Protein AF-A0A2G2YAQ1-F1 (afdb_monomer_lite)

Secondary structure (DSSP, 8-state):
-GGGTPPPPHHHHHHHHHHHHHTT-HHHHHHHHHH--S-HHHHHHHHHHHHHTT--GGGGGG-HHHHHHHHHHHHHSTT-PPPHHHHHHHHHHHHHHT-HHHHHHHHHHHHHTTPPP-HHHHHHHHHHHHHTT---TTHHHHHHHHSPEEEEE-TTS-EEEEE--TT--EEEEEE---SS-EEEEEEETTTEEEEEETTSEEEEEETTSSS----EEE-GGG-SS-------

Foldseek 3Di:
DVVVPDDDDLVNLLVQLLVCLVVVPLVSNVVSLVSPDDDPPSSLVSVLSNLQSCNQCVVVLVPLVVLVVSLVVQCVPPPRNRDPVSLLNSLQSLLVVLPLVVLVVSVVVCVVSVDQDDPSSLVSNVSSCVNVVHDPPCSVVVNVLSQAWDWDWDQCRKIWTFRPPPPDGDTPDIDHDDNGTFPDWDDDPRQWIWTAGPVQWIATFGNVDPPTDDDIDRNPVVPPPDDDDDDD

Sequence (232 aa):
MEKENIQPTDFTYRILIDAKGQSNDITGMEQIFETVKADEDVRERLRCRAINLGWPYKTLAAEVEKADSILQKAAQHTFLKPKVISYLAMMEEYSMRGDVHNSEKMFYQMRQAGYVCRIRQFELLIQAYINAKAPSYGVAERMKADNRQLAVALNNSHVQLWDTLQGSSQLLRTLQGHRLRVGSLDWNGGHILTTGGMNSMIINNDVRVGSHRYTEFPNPMAITLLLPSLTN

pLDDT: mean 70.84, std 13.57, range [35.75, 90.19]

Structure (mmCIF, N/CA/C/O backbone):
data_AF-A0A2G2YAQ1-F1
#
_entry.id   AF-A0A2G2YAQ1-F1
#
loop_
_atom_site.group_PDB
_atom_site.id
_atom_site.type_symbol
_atom_site.label_atom_id
_atom_site.label_alt_id
_atom_site.label_comp_id
_atom_site.label_asym_id
_atom_site.label_entity_id
_atom_site.label_seq_id
_atom_site.pdbx_PDB_ins_code
_atom_site.Cartn_x
_atom_site.Cartn_y
_atom_site.Cartn_z
_atom_site.occupancy
_atom_site.B_iso_or_equiv
_atom_site.auth_seq_id
_atom_site.auth_comp_id
_atom_site.auth_asym_id
_atom_site.auth_atom_id
_atom_site.pdbx_PDB_model_num
ATOM 1 N N . MET A 1 1 ? -34.903 3.872 22.375 1.00 51.94 1 MET A N 1
ATOM 2 C CA . MET A 1 1 ? -34.481 2.468 22.561 1.00 51.94 1 MET A CA 1
ATOM 3 C C . MET A 1 1 ? -34.237 2.158 24.031 1.00 51.94 1 MET A C 1
ATOM 5 O O . MET A 1 1 ? -34.960 1.323 24.547 1.00 51.94 1 MET A O 1
ATOM 9 N N . GLU A 1 2 ? -33.370 2.887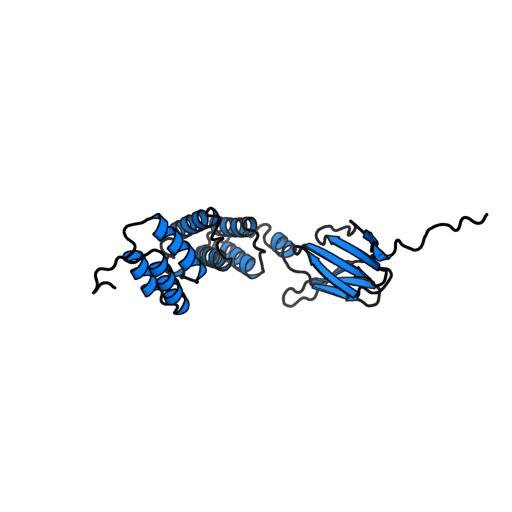 24.748 1.00 50.06 2 GLU A N 1
ATOM 10 C CA . GLU A 1 2 ? -33.213 2.708 26.212 1.00 50.06 2 GLU A CA 1
ATOM 11 C C . GLU A 1 2 ? -34.505 2.981 27.003 1.00 50.06 2 GLU A C 1
ATOM 13 O O . GLU A 1 2 ? -34.842 2.236 27.916 1.00 50.06 2 GLU A O 1
ATOM 18 N N . LYS A 1 3 ? -35.293 3.986 26.589 1.00 53.12 3 LYS A N 1
ATOM 19 C CA . LYS A 1 3 ? -36.608 4.297 27.184 1.00 53.12 3 LYS A CA 1
ATOM 20 C C . LYS A 1 3 ? -37.690 3.223 26.978 1.00 53.12 3 LYS A C 1
ATOM 22 O O . LYS A 1 3 ? -38.708 3.296 27.651 1.00 53.12 3 LYS A O 1
ATOM 27 N N . GLU A 1 4 ? -37.485 2.256 26.079 1.00 61.16 4 GLU A N 1
ATOM 28 C CA . GLU A 1 4 ? -38.465 1.193 25.781 1.00 61.16 4 GLU A CA 1
ATOM 29 C C . GLU A 1 4 ? -37.953 -0.222 26.104 1.00 61.16 4 GLU A C 1
ATOM 31 O O . GLU A 1 4 ? -38.622 -1.202 25.798 1.00 61.16 4 GLU A O 1
ATOM 36 N N . ASN A 1 5 ? -36.787 -0.347 26.751 1.00 57.47 5 ASN A N 1
ATOM 37 C CA . ASN A 1 5 ? -36.204 -1.628 27.179 1.00 57.47 5 ASN A CA 1
ATOM 38 C C . ASN A 1 5 ? -35.989 -2.657 26.040 1.00 57.47 5 ASN A C 1
ATOM 40 O O . ASN A 1 5 ? -36.018 -3.868 26.260 1.00 57.47 5 ASN A O 1
ATOM 44 N N . ILE A 1 6 ? -35.773 -2.179 24.809 1.00 63.16 6 ILE A N 1
ATOM 45 C CA . ILE A 1 6 ? -35.501 -3.021 23.637 1.00 63.16 6 ILE A CA 1
ATOM 46 C C . ILE A 1 6 ? -33.987 -3.243 23.536 1.00 63.16 6 ILE A C 1
ATOM 48 O O . ILE A 1 6 ? -33.232 -2.280 23.386 1.00 63.16 6 ILE A O 1
ATOM 52 N N . GLN A 1 7 ? -33.552 -4.506 23.598 1.00 60.94 7 GLN A N 1
ATOM 53 C CA . GLN A 1 7 ? -32.145 -4.898 23.459 1.00 60.94 7 GLN A CA 1
ATOM 54 C C . GLN A 1 7 ? -31.641 -4.573 22.040 1.00 60.94 7 GLN A C 1
ATOM 56 O O . GLN A 1 7 ? -32.221 -5.064 21.065 1.00 60.94 7 GLN A O 1
ATOM 61 N N . PRO A 1 8 ? -30.591 -3.749 21.883 1.00 68.31 8 PRO A N 1
ATOM 62 C CA . PRO A 1 8 ? -30.035 -3.454 20.570 1.00 68.31 8 PRO A CA 1
ATOM 63 C C . PRO A 1 8 ? -29.458 -4.718 19.920 1.00 68.31 8 PRO A C 1
ATOM 65 O O . PRO A 1 8 ? -28.806 -5.531 20.571 1.00 68.31 8 PRO A O 1
ATOM 68 N N . THR A 1 9 ? -29.681 -4.875 18.616 1.00 74.94 9 THR A N 1
ATOM 69 C CA . THR A 1 9 ? -29.176 -6.021 17.840 1.00 74.94 9 THR A CA 1
ATOM 70 C C . THR A 1 9 ? -27.850 -5.685 17.146 1.00 74.94 9 THR A C 1
ATOM 72 O O . THR A 1 9 ? -27.529 -4.508 16.968 1.00 74.94 9 THR A O 1
ATOM 75 N N . ASP A 1 10 ? -27.099 -6.695 16.681 1.00 74.00 10 ASP A N 1
ATOM 76 C CA . ASP A 1 10 ? -25.878 -6.524 15.857 1.00 74.00 10 ASP A CA 1
ATOM 77 C C . ASP A 1 10 ? -26.105 -5.548 14.684 1.00 74.00 10 ASP A C 1
ATOM 79 O O . ASP A 1 10 ? -25.308 -4.639 14.438 1.00 74.00 10 ASP A O 1
ATOM 83 N N . PHE A 1 11 ? -27.267 -5.651 14.031 1.00 78.25 11 PHE A N 1
ATOM 84 C CA . PHE A 1 11 ? -27.675 -4.757 12.949 1.00 78.25 11 PHE A CA 1
ATOM 85 C C . PHE A 1 11 ? -27.822 -3.297 13.404 1.00 78.25 11 PHE A C 1
ATOM 87 O O . PHE A 1 11 ? -27.402 -2.381 12.693 1.00 78.25 11 PHE A O 1
ATOM 94 N N . THR A 1 12 ? -28.385 -3.072 14.594 1.00 80.62 12 THR A N 1
ATOM 95 C CA . THR A 1 12 ? -28.546 -1.739 15.189 1.00 80.62 12 THR A CA 1
ATOM 96 C C . THR A 1 12 ? -27.185 -1.095 15.444 1.00 80.62 12 THR A C 1
ATOM 98 O O . THR A 1 12 ? -26.948 0.034 15.017 1.00 80.62 12 THR A O 1
ATOM 101 N N . TYR A 1 13 ? -26.263 -1.827 16.072 1.00 78.50 13 TYR A N 1
ATOM 102 C CA . TYR A 1 13 ? -24.913 -1.333 16.339 1.00 78.50 13 TYR A CA 1
ATOM 103 C C . TYR A 1 13 ? -24.131 -1.045 15.058 1.00 78.50 13 TYR A C 1
ATOM 105 O O . TYR A 1 13 ? -23.420 -0.042 14.982 1.00 78.50 13 TYR A O 1
ATOM 113 N N . ARG A 1 14 ? -24.313 -1.870 14.022 1.00 76.38 14 ARG A N 1
ATOM 114 C CA . ARG A 1 14 ? -23.695 -1.647 12.713 1.00 76.38 14 ARG A CA 1
ATOM 115 C C . ARG A 1 14 ? -24.135 -0.326 12.088 1.00 76.38 14 ARG A C 1
ATOM 117 O O . ARG A 1 14 ? -23.289 0.425 11.616 1.00 76.38 14 ARG A O 1
ATOM 124 N N . ILE A 1 15 ? -25.435 -0.030 12.105 1.00 80.00 15 ILE A N 1
ATOM 125 C CA . ILE A 1 15 ? -25.963 1.239 11.579 1.00 80.00 15 ILE A CA 1
ATOM 126 C C . ILE A 1 15 ? -25.431 2.425 12.384 1.00 80.00 15 ILE A C 1
ATOM 128 O O . ILE A 1 15 ? -25.061 3.442 11.801 1.00 80.00 15 ILE A O 1
ATOM 132 N N . LEU A 1 16 ? -25.369 2.298 13.711 1.00 79.94 16 LEU A N 1
ATOM 133 C CA . LEU A 1 16 ? -24.869 3.362 14.577 1.00 79.94 16 LEU A CA 1
ATOM 134 C C . LEU A 1 16 ? -23.391 3.671 14.304 1.00 79.94 16 LEU A C 1
ATOM 136 O O . LEU A 1 16 ? -23.037 4.840 14.169 1.00 79.94 16 LEU A O 1
ATOM 140 N N . ILE A 1 17 ? -22.548 2.646 14.150 1.00 77.06 17 ILE A N 1
ATOM 141 C CA . ILE A 1 17 ? -21.139 2.818 13.765 1.00 77.06 17 ILE A CA 1
ATOM 142 C C . ILE A 1 17 ? -21.018 3.432 12.370 1.00 77.06 17 ILE A C 1
ATOM 144 O O . ILE A 1 17 ? -20.240 4.363 12.187 1.00 77.06 17 ILE A O 1
ATOM 148 N N . ASP A 1 18 ? -21.802 2.969 11.396 1.00 74.62 18 ASP A N 1
ATOM 149 C CA . ASP A 1 18 ? -21.776 3.523 10.040 1.00 74.62 18 ASP A CA 1
ATOM 150 C C . ASP A 1 18 ? -22.125 5.019 10.033 1.00 74.62 18 ASP A C 1
ATOM 152 O O . ASP A 1 18 ? -21.407 5.822 9.435 1.00 74.62 18 ASP A O 1
ATOM 156 N N . ALA A 1 19 ? -23.188 5.404 10.742 1.00 77.69 19 ALA A N 1
ATOM 157 C CA . ALA A 1 19 ? -23.630 6.790 10.845 1.00 77.69 19 ALA A CA 1
ATOM 158 C C . ALA A 1 19 ? -22.592 7.672 11.556 1.00 77.69 19 ALA A C 1
ATOM 160 O O . ALA A 1 19 ? -22.256 8.750 11.067 1.00 77.69 19 ALA A O 1
ATOM 161 N N . LYS A 1 20 ? -22.042 7.195 12.680 1.00 76.31 20 LYS A N 1
ATOM 162 C CA . LYS A 1 20 ? -21.029 7.925 13.455 1.00 76.31 20 LYS A CA 1
ATOM 163 C C . LYS A 1 20 ? -19.693 8.048 12.721 1.00 76.31 20 LYS A C 1
ATOM 165 O O . LYS A 1 20 ? -19.017 9.067 12.843 1.00 76.31 20 LYS A O 1
ATOM 170 N N . GLY A 1 21 ? -19.346 7.062 11.895 1.00 71.62 21 GLY A N 1
ATOM 171 C CA . GLY A 1 21 ? -18.165 7.110 11.030 1.00 71.62 21 GLY A CA 1
ATOM 172 C C . GLY A 1 21 ? -18.313 8.101 9.897 1.00 71.62 21 GLY A C 1
ATOM 173 O O . GLY A 1 21 ? -17.397 8.874 9.638 1.00 71.62 21 GLY A O 1
ATOM 174 N N . GLN A 1 22 ? -19.491 8.151 9.278 1.00 71.19 22 GLN A N 1
ATOM 175 C CA . GLN A 1 22 ? -19.792 9.152 8.255 1.00 71.19 22 GLN A CA 1
ATOM 176 C C . GLN A 1 22 ? -19.787 10.579 8.815 1.00 71.19 22 GLN A C 1
ATOM 178 O O . GLN A 1 22 ? -19.359 11.496 8.119 1.00 71.19 22 GLN A O 1
ATOM 183 N N . SER A 1 23 ? -20.211 10.771 10.068 1.00 72.00 23 SER A N 1
ATOM 184 C CA . SER A 1 23 ? -20.143 12.070 10.748 1.00 72.00 23 SER A CA 1
ATOM 185 C C . SER A 1 23 ? -18.776 12.382 11.369 1.00 72.00 23 SER A C 1
ATOM 187 O O . SER A 1 23 ? -18.633 13.433 11.987 1.00 72.00 23 SER A O 1
ATOM 189 N N . ASN A 1 24 ? -17.785 11.491 11.231 1.00 64.75 24 ASN A N 1
ATOM 190 C CA . ASN A 1 24 ? -16.455 11.600 11.841 1.00 64.75 24 ASN A CA 1
ATOM 191 C C . ASN A 1 24 ? -16.493 11.833 13.373 1.00 64.75 24 ASN A C 1
ATOM 193 O O . ASN A 1 24 ? -15.624 12.495 13.939 1.00 64.75 24 ASN A O 1
ATOM 197 N N . ASP A 1 25 ? -17.530 11.308 14.037 1.00 72.31 25 ASP A N 1
ATOM 198 C CA . ASP A 1 25 ? -17.775 11.450 15.475 1.00 72.31 25 ASP A CA 1
ATOM 199 C C . ASP A 1 25 ? -17.133 10.273 16.213 1.00 72.31 25 ASP A C 1
ATOM 201 O O . ASP A 1 25 ? -17.722 9.199 16.377 1.00 72.31 25 ASP A O 1
ATOM 205 N N . ILE A 1 26 ? -15.874 10.483 16.593 1.00 67.31 26 ILE A N 1
ATOM 206 C CA . ILE A 1 26 ? -15.021 9.458 17.191 1.00 67.31 26 ILE A CA 1
ATOM 207 C C . ILE A 1 26 ? -15.521 9.135 18.599 1.00 67.31 26 ILE A C 1
ATOM 209 O O . ILE A 1 26 ? -15.867 8.004 18.888 1.00 67.31 26 ILE A O 1
ATOM 213 N N . THR A 1 27 ? -15.692 10.119 19.474 1.00 68.88 27 THR A N 1
ATOM 214 C CA . THR A 1 27 ? -16.204 9.873 20.835 1.00 68.88 27 THR A CA 1
ATOM 215 C C . THR A 1 27 ? -17.561 9.157 20.818 1.00 68.88 27 THR A C 1
ATOM 217 O O . THR A 1 27 ? -17.811 8.266 21.632 1.00 68.88 27 THR A O 1
ATOM 220 N N . GLY A 1 28 ? -18.398 9.458 19.820 1.00 73.38 28 GLY A N 1
ATOM 221 C CA . GLY A 1 28 ? -19.653 8.766 19.558 1.00 73.38 28 GLY A CA 1
ATOM 222 C C . GLY A 1 28 ? -19.534 7.259 19.299 1.00 73.38 28 GLY A C 1
ATOM 223 O O . GLY A 1 28 ? -20.375 6.526 19.822 1.00 73.38 28 GLY A O 1
ATOM 224 N N . MET A 1 29 ? -18.541 6.744 18.548 1.00 72.62 29 MET A N 1
ATOM 225 C CA . MET A 1 29 ? -18.422 5.273 18.462 1.00 72.62 29 MET A CA 1
ATOM 226 C C . MET A 1 29 ? -17.776 4.635 19.695 1.00 72.62 29 MET A C 1
ATOM 228 O O . MET A 1 29 ? -18.047 3.462 19.933 1.00 72.62 29 MET A O 1
ATOM 232 N N . GLU A 1 30 ? -16.986 5.353 20.505 1.00 71.00 30 GLU A N 1
ATOM 233 C CA . GLU A 1 30 ? -16.357 4.781 21.712 1.00 71.00 30 GLU A CA 1
ATOM 234 C C . GLU A 1 30 ? -17.449 4.405 22.703 1.00 71.00 30 GLU A C 1
ATOM 236 O O . GLU A 1 30 ? -17.507 3.272 23.178 1.00 71.00 30 GLU A O 1
ATOM 241 N N . GLN A 1 31 ? -18.403 5.318 22.887 1.00 77.12 31 GLN A N 1
ATOM 242 C CA . GLN A 1 31 ? -19.599 5.087 23.690 1.00 77.12 31 GLN A CA 1
ATOM 243 C C . GLN A 1 31 ? -20.415 3.896 23.171 1.00 77.12 31 GLN A C 1
ATOM 245 O O . GLN A 1 31 ? -20.882 3.074 23.957 1.00 77.12 31 GLN A O 1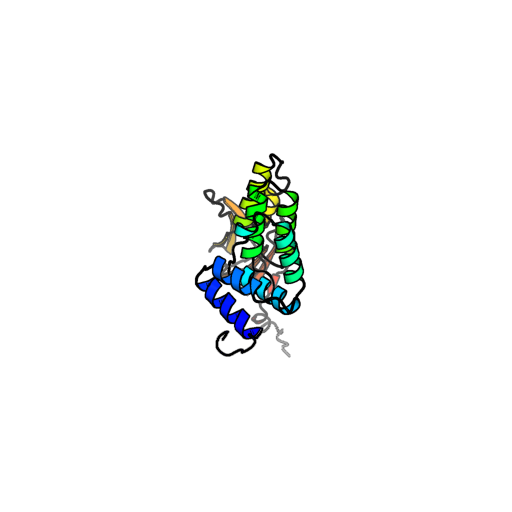
ATOM 250 N N . ILE A 1 32 ? -20.539 3.730 21.849 1.00 77.56 32 ILE A N 1
ATOM 251 C CA . ILE A 1 32 ? -21.214 2.558 21.273 1.00 77.56 32 ILE A CA 1
ATOM 252 C C . ILE A 1 32 ? -20.474 1.267 21.663 1.00 77.56 32 ILE A C 1
ATOM 254 O O . ILE A 1 32 ? -21.114 0.313 22.103 1.00 77.56 32 ILE A O 1
ATOM 258 N N . PHE A 1 33 ? -19.141 1.233 21.603 1.00 71.06 33 PHE A N 1
ATOM 259 C CA . PHE A 1 33 ? -18.356 0.067 22.034 1.00 71.06 33 PHE A CA 1
ATOM 260 C C . PHE A 1 33 ? -18.446 -0.223 23.535 1.00 71.06 33 PHE A C 1
ATOM 262 O O . PHE A 1 33 ? -18.369 -1.391 23.934 1.00 71.06 33 PHE A O 1
ATOM 269 N N . GLU A 1 34 ? -18.621 0.804 24.363 1.00 71.94 34 GLU A N 1
ATOM 270 C CA . GLU A 1 34 ? -18.876 0.645 25.794 1.00 71.94 34 GLU A CA 1
ATOM 271 C C . GLU A 1 34 ? -20.255 0.052 26.076 1.00 71.94 34 GLU A C 1
ATOM 273 O O . GLU A 1 34 ? -20.398 -0.660 27.065 1.00 71.94 34 GLU A O 1
ATOM 278 N N . THR A 1 35 ? -21.254 0.286 25.218 1.00 73.19 35 THR A N 1
ATOM 279 C CA . THR A 1 35 ? -22.588 -0.331 25.357 1.00 73.19 35 THR A CA 1
ATOM 280 C C . THR A 1 35 ? -22.634 -1.789 24.890 1.00 73.19 35 THR A C 1
ATOM 282 O O . THR A 1 35 ? -23.442 -2.570 25.390 1.00 73.19 35 THR A O 1
ATOM 285 N N . VAL A 1 36 ? -21.730 -2.199 23.992 1.00 71.75 36 VAL A N 1
ATOM 286 C CA . VAL A 1 36 ? -21.569 -3.598 23.560 1.00 71.75 36 VAL A CA 1
ATOM 287 C C . VAL A 1 36 ? -20.769 -4.362 24.627 1.00 71.75 36 VAL A C 1
ATOM 289 O O . VAL A 1 36 ? -19.558 -4.546 24.500 1.00 71.75 36 VAL A O 1
ATOM 292 N N . LYS A 1 37 ? -21.423 -4.761 25.727 1.00 60.47 37 LYS A N 1
ATOM 293 C CA . LYS A 1 37 ? -20.768 -5.464 26.856 1.00 60.47 37 LYS A CA 1
ATOM 294 C C . LYS A 1 37 ? -20.904 -6.991 26.858 1.00 60.47 37 LYS A C 1
ATOM 296 O O . LYS A 1 37 ? -20.215 -7.619 27.651 1.00 60.47 37 LYS A O 1
ATOM 301 N N . ALA A 1 38 ? -21.751 -7.592 26.020 1.00 57.12 38 ALA A N 1
ATOM 302 C CA . ALA A 1 38 ? -22.178 -8.985 26.232 1.00 57.12 38 ALA A CA 1
ATOM 303 C C . ALA A 1 38 ? -21.744 -10.004 25.162 1.00 57.12 38 ALA A C 1
ATOM 305 O O . ALA A 1 38 ? -21.717 -11.192 25.459 1.00 57.12 38 ALA A O 1
ATOM 306 N N . ASP A 1 39 ? -21.391 -9.574 23.949 1.00 64.62 39 ASP A N 1
ATOM 307 C CA . ASP A 1 39 ? -21.033 -10.486 22.858 1.00 64.62 39 ASP A CA 1
ATOM 308 C C . ASP A 1 39 ? -19.697 -10.057 22.237 1.00 64.62 39 ASP A C 1
ATOM 310 O O . ASP A 1 39 ? -19.597 -9.042 21.539 1.00 64.62 39 ASP A O 1
ATOM 314 N N . GLU A 1 40 ? -18.646 -10.806 22.570 1.00 64.12 40 GLU A N 1
ATOM 315 C CA . GLU A 1 40 ? -17.274 -10.552 22.122 1.00 64.12 40 GLU A CA 1
ATOM 316 C C . GLU A 1 40 ? -17.130 -10.712 20.600 1.00 64.12 40 GLU A C 1
ATOM 318 O O . GLU A 1 40 ? -16.353 -9.995 19.968 1.00 64.12 40 GLU A O 1
ATOM 323 N N . ASP A 1 41 ? -17.960 -11.559 19.992 1.00 65.94 41 ASP A N 1
ATOM 324 C CA . ASP A 1 41 ? -17.952 -11.844 18.560 1.00 65.94 41 ASP A CA 1
ATOM 325 C C . ASP A 1 41 ? -18.629 -10.708 17.762 1.00 65.94 41 ASP A C 1
ATOM 327 O O . ASP A 1 41 ? -18.121 -10.251 16.732 1.00 65.94 41 ASP A O 1
ATOM 331 N N . VAL A 1 42 ? -19.735 -10.155 18.282 1.00 67.19 42 VAL A N 1
ATOM 332 C CA . VAL A 1 42 ? -20.355 -8.911 17.766 1.00 67.19 42 VAL A CA 1
ATOM 333 C C . VAL A 1 42 ? -19.390 -7.733 17.894 1.00 67.19 42 VAL A C 1
ATOM 335 O O . VAL A 1 42 ? -19.230 -6.942 16.959 1.00 67.19 42 VAL A O 1
ATOM 338 N N . ARG A 1 43 ? -18.704 -7.626 19.036 1.00 67.69 43 ARG A N 1
ATOM 339 C CA . ARG A 1 43 ? -17.747 -6.549 19.299 1.00 67.69 43 ARG A CA 1
ATOM 340 C C . ARG A 1 43 ? -16.605 -6.543 18.285 1.00 67.69 43 ARG A C 1
ATOM 342 O O . ARG A 1 43 ? -16.268 -5.478 17.769 1.00 67.69 43 ARG A O 1
ATOM 349 N N . GLU A 1 44 ? -16.047 -7.705 17.960 1.00 65.94 44 GLU A N 1
ATOM 350 C CA . GLU A 1 44 ? -14.936 -7.807 17.010 1.00 65.94 44 GLU A CA 1
ATOM 351 C C . GLU A 1 44 ? -15.365 -7.449 15.574 1.00 65.94 44 GLU A C 1
ATOM 353 O O . GLU A 1 44 ? -14.672 -6.692 14.881 1.00 65.94 44 GLU A O 1
ATOM 358 N N . ARG A 1 45 ? -16.559 -7.885 15.139 1.00 68.19 45 ARG A N 1
ATOM 359 C CA . ARG A 1 45 ? -17.129 -7.520 13.825 1.00 68.19 45 ARG A CA 1
ATOM 360 C C . ARG A 1 45 ? -17.330 -6.014 13.667 1.00 68.19 45 ARG A C 1
ATOM 362 O O . ARG A 1 45 ? -16.965 -5.433 12.639 1.00 68.19 45 ARG A O 1
ATOM 369 N N . LEU A 1 46 ? -17.897 -5.375 14.687 1.00 69.44 46 LEU A N 1
ATOM 370 C CA . LEU A 1 46 ? -18.127 -3.931 14.719 1.00 69.44 46 LEU A CA 1
ATOM 371 C C . LEU A 1 46 ? -16.808 -3.147 14.682 1.00 69.44 46 LEU A C 1
ATOM 373 O O . LEU A 1 46 ? -16.721 -2.115 14.014 1.00 69.44 46 LEU A O 1
ATOM 377 N N . ARG A 1 47 ? -15.754 -3.671 15.321 1.00 65.75 47 ARG A N 1
ATOM 378 C CA . ARG A 1 47 ? -14.404 -3.084 15.319 1.00 65.75 47 ARG A CA 1
ATOM 379 C C . ARG A 1 47 ? -13.794 -3.060 13.926 1.00 65.75 47 ARG A C 1
ATOM 381 O O . ARG A 1 47 ? -13.350 -2.008 13.469 1.00 65.75 47 ARG A O 1
ATOM 388 N N . CYS A 1 48 ? -13.867 -4.180 13.209 1.00 63.00 48 CYS A N 1
ATOM 389 C CA . CYS A 1 48 ? -13.409 -4.284 11.821 1.00 63.00 48 CYS A CA 1
ATOM 390 C C . CYS A 1 48 ? -14.136 -3.291 10.897 1.00 63.00 48 CYS A C 1
ATOM 392 O O . CYS A 1 48 ? -13.542 -2.717 9.980 1.00 63.00 48 CYS A O 1
ATOM 394 N N . ARG A 1 49 ? -15.436 -3.068 11.133 1.00 67.50 49 ARG A N 1
ATOM 395 C CA . ARG A 1 49 ? -16.240 -2.095 10.381 1.00 67.50 49 ARG A CA 1
ATOM 396 C C . ARG A 1 49 ? -15.819 -0.655 10.682 1.00 67.50 49 ARG A C 1
ATOM 398 O O . ARG A 1 49 ? -15.552 0.080 9.735 1.00 67.50 49 ARG A O 1
ATOM 405 N N . ALA A 1 50 ? -15.704 -0.278 11.955 1.00 66.31 50 ALA A N 1
ATOM 406 C CA . ALA A 1 50 ? -15.275 1.058 12.374 1.00 66.31 50 ALA A CA 1
ATOM 407 C C . ALA A 1 50 ? -13.896 1.426 11.790 1.00 66.31 50 ALA A C 1
ATOM 409 O O . ALA A 1 50 ? -13.722 2.499 11.211 1.00 66.31 50 ALA A O 1
ATOM 410 N N . ILE A 1 51 ? -12.951 0.480 11.820 1.00 63.44 51 ILE A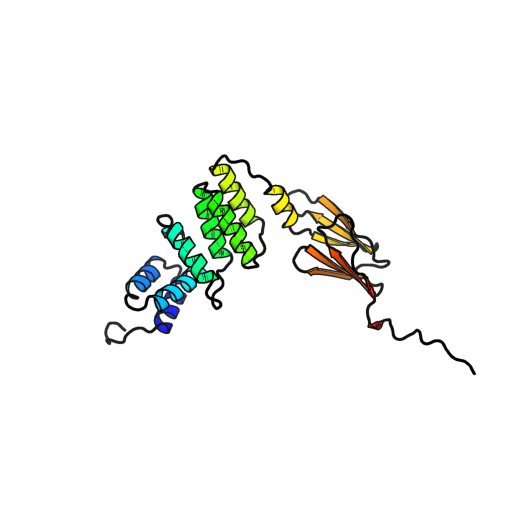 N 1
ATOM 411 C CA . ILE A 1 51 ? -11.615 0.603 11.213 1.00 63.44 51 ILE A CA 1
ATOM 412 C C . ILE A 1 51 ? -11.693 0.912 9.706 1.00 63.44 51 ILE A C 1
ATOM 414 O O . ILE A 1 51 ? -10.971 1.767 9.192 1.00 63.44 51 ILE A O 1
ATOM 418 N N . ASN A 1 52 ? -12.596 0.249 8.980 1.00 61.34 52 ASN A N 1
ATOM 419 C CA . ASN A 1 52 ? -12.789 0.455 7.540 1.00 61.34 52 ASN A CA 1
ATOM 420 C C . ASN A 1 52 ? -13.492 1.776 7.178 1.00 61.34 52 ASN A C 1
ATOM 422 O O . ASN A 1 52 ? -13.523 2.136 5.991 1.00 61.34 52 ASN A O 1
ATOM 426 N N . LEU A 1 53 ? -14.081 2.457 8.164 1.00 59.72 53 LEU A N 1
ATOM 427 C CA . LEU A 1 53 ? -14.761 3.749 8.032 1.00 59.72 53 LEU A CA 1
ATOM 428 C C . LEU A 1 53 ? -13.878 4.931 8.437 1.00 59.72 53 LEU A C 1
ATOM 430 O O . LEU A 1 53 ? -14.351 6.061 8.445 1.00 59.72 53 LEU A O 1
ATOM 434 N N . GLY A 1 54 ? -12.599 4.689 8.728 1.00 54.72 54 GLY A N 1
ATOM 435 C CA . GLY A 1 54 ? -11.675 5.757 9.090 1.00 54.72 54 GLY A CA 1
ATOM 436 C C . GLY A 1 54 ? -11.742 6.137 10.561 1.00 54.72 54 GLY A C 1
ATOM 437 O O . GLY A 1 54 ? -11.298 7.229 10.905 1.00 54.72 54 GLY A O 1
ATOM 438 N N . TRP A 1 55 ? -12.238 5.237 11.425 1.00 60.97 55 TRP A N 1
ATOM 439 C CA . TRP A 1 55 ? -11.976 5.351 12.852 1.00 60.97 55 TRP A CA 1
ATOM 440 C C . TRP A 1 55 ? -10.480 5.583 13.066 1.00 60.97 55 TRP A C 1
ATOM 442 O O . TRP A 1 55 ? -9.668 4.751 12.638 1.00 60.97 55 TRP A O 1
ATOM 452 N N . PRO A 1 56 ? -10.086 6.713 13.664 1.00 50.44 56 PRO A N 1
ATOM 453 C CA . PRO A 1 56 ? -8.691 7.044 13.755 1.00 50.44 56 PRO A CA 1
ATOM 454 C C . PRO A 1 56 ? -8.029 6.088 14.737 1.00 50.44 56 PRO A C 1
ATOM 456 O O . PRO A 1 56 ? -8.207 6.181 15.946 1.00 50.44 56 PRO A O 1
ATOM 459 N N . TYR A 1 57 ? -7.135 5.253 14.212 1.00 51.16 57 TYR A N 1
ATOM 460 C CA . TYR A 1 57 ? -6.063 4.650 15.004 1.00 51.16 57 TYR A CA 1
ATOM 461 C C . TYR A 1 57 ? -5.252 5.704 15.783 1.00 51.16 57 TYR A C 1
ATOM 463 O O . TYR A 1 57 ? -4.578 5.363 16.746 1.00 51.16 57 TYR A O 1
ATOM 471 N N . LYS A 1 58 ? -5.381 6.993 15.423 1.00 40.91 58 LYS A N 1
ATOM 472 C CA . LYS A 1 58 ? -4.768 8.152 16.081 1.00 40.91 58 LYS A CA 1
ATOM 473 C C . LYS A 1 58 ? -5.076 8.261 17.584 1.00 40.91 58 LYS A C 1
ATOM 475 O O . LYS A 1 58 ? -4.222 8.746 18.315 1.00 40.91 58 LYS A O 1
ATOM 480 N N . THR A 1 59 ? -6.238 7.811 18.074 1.00 41.31 59 THR A N 1
ATOM 481 C CA . THR A 1 59 ? -6.520 7.754 19.529 1.00 41.31 59 THR A CA 1
ATOM 482 C C . THR A 1 59 ? -5.978 6.485 20.199 1.00 41.31 59 THR A C 1
ATOM 484 O O . THR A 1 59 ? -5.732 6.488 21.401 1.00 41.31 59 THR A O 1
ATOM 487 N N . LEU A 1 60 ? -5.666 5.438 19.427 1.00 44.28 60 LEU A N 1
ATOM 488 C CA . LEU A 1 60 ? -4.899 4.262 19.864 1.00 44.28 60 LEU A CA 1
ATOM 489 C C . LEU A 1 60 ? -3.379 4.455 19.711 1.00 44.28 60 LEU A C 1
ATOM 491 O O . LEU A 1 60 ? -2.635 3.480 19.785 1.00 44.28 60 LEU A O 1
ATOM 495 N N . ALA A 1 61 ? -2.876 5.689 19.593 1.00 42.25 61 ALA A N 1
ATOM 496 C CA . ALA A 1 61 ? -1.445 5.960 19.759 1.00 42.25 61 ALA A CA 1
ATOM 497 C C . ALA A 1 61 ? -0.928 5.492 21.143 1.00 42.25 61 ALA A C 1
ATOM 499 O O . ALA A 1 61 ? 0.263 5.296 21.339 1.00 42.25 61 ALA A O 1
ATOM 500 N N . ALA A 1 62 ? -1.795 5.209 22.117 1.00 48.53 62 ALA A N 1
ATOM 501 C CA . ALA A 1 62 ? -1.383 4.543 23.354 1.00 48.53 62 ALA A CA 1
ATOM 502 C C . ALA A 1 62 ? -1.259 3.003 23.236 1.00 48.53 62 ALA A C 1
ATOM 504 O O . ALA A 1 62 ? -0.636 2.376 24.084 1.00 48.53 62 ALA A O 1
ATOM 505 N N . GLU A 1 63 ? -1.821 2.372 22.198 1.00 60.56 63 GLU A N 1
ATOM 506 C CA . GLU A 1 63 ? -2.078 0.923 22.134 1.00 60.56 63 GLU A CA 1
ATOM 507 C C . GLU A 1 63 ? -1.968 0.345 20.704 1.00 60.56 63 GLU A C 1
ATOM 509 O O . GLU A 1 63 ? -2.809 -0.430 20.239 1.00 60.56 63 GLU A O 1
ATOM 514 N N . VAL A 1 64 ? -0.903 0.701 19.984 1.00 63.78 64 VAL A N 1
ATOM 515 C CA . VAL A 1 64 ? -0.660 0.250 18.598 1.00 63.78 64 VAL A CA 1
ATOM 516 C C . VAL A 1 64 ? -0.597 -1.282 18.484 1.00 63.78 64 VAL A C 1
ATOM 518 O O . VAL A 1 64 ? -1.071 -1.857 17.511 1.00 63.78 64 VAL A O 1
ATOM 521 N N . GLU A 1 65 ? -0.138 -1.978 19.524 1.00 65.00 65 GLU A N 1
ATOM 522 C CA . GLU A 1 65 ? -0.120 -3.449 19.568 1.00 65.00 65 GLU A CA 1
ATOM 523 C C . GLU A 1 65 ? -1.524 -4.079 19.534 1.00 65.00 65 GLU A C 1
ATOM 525 O O . GLU A 1 65 ? -1.740 -5.125 18.915 1.00 65.00 65 GLU A O 1
ATOM 530 N N . LYS A 1 66 ? -2.513 -3.435 20.165 1.00 66.81 66 LYS A N 1
ATOM 531 C CA . LYS A 1 66 ? -3.905 -3.908 20.129 1.00 66.81 66 LYS A CA 1
ATOM 532 C C . LYS A 1 66 ? -4.514 -3.683 18.753 1.00 66.81 66 LYS A C 1
ATOM 534 O O . LYS A 1 66 ? -5.221 -4.555 18.253 1.00 66.81 66 LYS A O 1
ATOM 539 N N . ALA A 1 67 ? -4.211 -2.549 18.126 1.00 64.50 67 ALA A N 1
ATOM 540 C CA . ALA A 1 67 ? -4.609 -2.251 16.756 1.00 64.50 67 ALA A CA 1
ATOM 541 C C . ALA A 1 67 ? -4.066 -3.283 15.747 1.00 64.50 67 ALA A C 1
ATOM 543 O O . ALA A 1 67 ? -4.817 -3.750 14.887 1.00 64.50 67 ALA A O 1
ATOM 544 N N . ASP A 1 68 ? -2.812 -3.702 15.920 1.00 67.75 68 ASP A N 1
ATOM 545 C CA . ASP A 1 68 ? -2.163 -4.771 15.155 1.00 67.75 68 ASP A CA 1
ATOM 546 C C . ASP A 1 68 ? -2.876 -6.124 15.320 1.00 67.75 68 ASP A C 1
ATOM 548 O O . ASP A 1 68 ? -3.187 -6.800 14.336 1.00 67.75 68 ASP A O 1
ATOM 552 N N . SER A 1 69 ? -3.191 -6.505 16.564 1.00 70.06 69 SER A N 1
ATOM 553 C CA . SER A 1 69 ? -3.919 -7.745 16.870 1.00 70.06 69 SER A CA 1
ATOM 554 C C . SER A 1 69 ? -5.289 -7.788 16.187 1.00 70.06 69 SER A C 1
ATOM 556 O O . SER A 1 69 ? -5.662 -8.800 15.589 1.00 70.06 69 SER A O 1
ATOM 558 N N . ILE A 1 70 ? -6.017 -6.669 16.224 1.00 66.44 70 ILE A N 1
ATOM 559 C CA . ILE A 1 70 ? -7.345 -6.543 15.614 1.00 66.44 70 ILE A CA 1
ATOM 560 C C . ILE A 1 70 ? -7.247 -6.633 14.088 1.00 66.44 70 ILE A C 1
ATOM 562 O O . ILE A 1 70 ? -8.041 -7.335 13.465 1.00 66.44 70 ILE A O 1
ATOM 566 N N . LEU A 1 71 ? -6.259 -5.982 13.462 1.00 70.31 71 LEU A N 1
ATOM 567 C CA . LEU A 1 71 ? -6.049 -6.093 12.013 1.00 70.31 71 LEU A CA 1
ATOM 568 C C . LEU A 1 71 ? -5.707 -7.516 11.582 1.00 70.31 71 LEU A C 1
ATOM 570 O O . LEU A 1 71 ? -6.196 -7.980 10.552 1.00 70.31 71 LEU A O 1
ATOM 574 N N . GLN A 1 72 ? -4.897 -8.220 12.369 1.00 72.00 72 GLN A N 1
ATOM 575 C CA . GLN A 1 72 ? -4.517 -9.594 12.073 1.00 72.00 72 GLN A CA 1
ATOM 576 C C . GLN A 1 72 ? -5.715 -10.547 12.169 1.00 72.00 72 GLN A C 1
ATOM 578 O O . GLN A 1 72 ? -5.888 -11.394 11.292 1.00 72.00 72 GLN A O 1
ATOM 583 N N . LYS A 1 73 ? -6.579 -10.374 13.176 1.00 69.12 73 LYS A N 1
ATOM 584 C CA . LYS A 1 73 ? -7.844 -11.115 13.296 1.00 69.12 73 LYS A CA 1
ATOM 585 C C . LYS A 1 73 ? -8.804 -10.775 12.154 1.00 69.12 73 LYS A C 1
ATOM 587 O O . LYS A 1 73 ? -9.341 -11.674 11.512 1.00 69.12 73 LYS A O 1
ATOM 592 N N . ALA A 1 74 ? -8.947 -9.492 11.819 1.00 64.69 74 ALA A N 1
ATOM 593 C CA . ALA A 1 74 ? -9.764 -9.035 10.696 1.00 64.69 74 ALA A CA 1
ATOM 594 C C . ALA A 1 74 ? -9.300 -9.625 9.352 1.00 64.69 74 ALA A C 1
ATOM 596 O O . ALA A 1 74 ? -10.123 -10.004 8.525 1.00 64.69 74 ALA A O 1
ATOM 597 N N . ALA A 1 75 ? -7.987 -9.754 9.145 1.00 65.81 75 ALA A N 1
ATOM 598 C CA . ALA A 1 75 ? -7.419 -10.367 7.947 1.00 65.81 75 ALA A CA 1
ATOM 599 C C . ALA A 1 75 ? -7.699 -11.881 7.840 1.00 65.81 75 ALA A C 1
ATOM 601 O O . ALA A 1 75 ? -7.735 -12.407 6.727 1.00 65.81 75 ALA A O 1
ATOM 602 N N . GLN A 1 76 ? -7.903 -12.578 8.966 1.00 66.19 76 GLN A N 1
ATOM 603 C CA . GLN A 1 76 ? -8.232 -14.010 9.004 1.00 66.19 76 GLN A CA 1
ATOM 604 C C . GLN A 1 76 ? -9.715 -14.284 8.723 1.00 66.19 76 GLN A C 1
ATOM 606 O O . GLN A 1 76 ? -10.047 -15.295 8.102 1.00 66.19 76 GLN A O 1
ATOM 611 N N . HIS A 1 77 ? -10.616 -13.388 9.137 1.00 60.12 77 HIS A N 1
ATOM 612 C CA . HIS A 1 77 ? -12.042 -13.519 8.847 1.00 60.12 77 HIS A CA 1
ATOM 613 C C . HIS A 1 77 ? -12.342 -13.126 7.389 1.00 60.12 77 HIS A C 1
ATOM 615 O O . HIS A 1 77 ? -12.289 -11.965 6.988 1.00 60.12 77 HIS A O 1
ATOM 621 N N . THR A 1 78 ? -12.714 -14.120 6.583 1.00 49.69 78 THR A N 1
ATOM 622 C CA . THR A 1 78 ? -12.876 -14.058 5.117 1.00 49.69 78 THR A CA 1
ATOM 623 C C . THR A 1 78 ? -13.837 -12.985 4.591 1.00 49.69 78 THR A C 1
ATOM 625 O O . THR A 1 78 ? -13.730 -12.609 3.424 1.00 49.69 78 THR A O 1
ATOM 628 N N . PHE A 1 79 ? -14.756 -12.470 5.412 1.00 50.94 79 PHE A N 1
ATOM 629 C CA . PHE A 1 79 ? -15.801 -11.537 4.972 1.00 50.94 79 PHE A CA 1
ATOM 630 C C . PHE A 1 79 ? -15.419 -10.047 5.024 1.00 50.94 79 PHE A C 1
ATOM 632 O O . PHE A 1 79 ? -16.130 -9.231 4.437 1.00 50.94 79 PHE A O 1
ATOM 639 N N . LEU A 1 80 ? -14.315 -9.662 5.677 1.00 57.78 80 LEU A N 1
ATOM 640 C CA . LEU A 1 80 ? -13.930 -8.252 5.842 1.00 57.78 80 LEU A CA 1
ATOM 641 C C . LEU A 1 80 ? -12.412 -8.062 5.710 1.00 57.78 80 LEU A C 1
ATOM 643 O O . LEU A 1 80 ? -11.722 -7.796 6.689 1.00 57.78 80 LEU A O 1
ATOM 647 N N . LYS A 1 81 ? -11.884 -8.136 4.481 1.00 61.06 81 LYS A N 1
ATOM 648 C CA . LYS A 1 81 ? -10.480 -7.773 4.221 1.00 61.06 81 LYS A CA 1
ATOM 649 C C . LYS A 1 81 ? -10.213 -6.317 4.654 1.00 61.06 81 LYS A C 1
ATOM 651 O O . LYS A 1 81 ? -10.943 -5.428 4.197 1.00 61.06 81 LYS A O 1
ATOM 656 N N . PRO A 1 82 ? -9.191 -6.046 5.490 1.00 66.00 82 PRO A N 1
ATOM 657 C CA . PRO A 1 82 ? -8.851 -4.684 5.895 1.00 66.00 82 PRO A CA 1
ATOM 658 C C . PRO A 1 82 ? -8.489 -3.813 4.691 1.00 66.00 82 PRO A C 1
ATOM 660 O O . PRO A 1 82 ? -7.714 -4.228 3.832 1.00 66.00 82 PRO A O 1
ATOM 663 N N . LYS A 1 83 ? -9.027 -2.592 4.613 1.00 69.56 83 LYS A N 1
ATOM 664 C CA . LYS A 1 83 ? -8.704 -1.661 3.521 1.00 69.56 83 LYS A CA 1
ATOM 665 C C . LYS A 1 83 ? -7.255 -1.162 3.611 1.00 69.56 83 LYS A C 1
ATOM 667 O O . LYS A 1 83 ? -6.685 -1.037 4.688 1.00 69.56 83 LYS A O 1
ATOM 672 N N . VAL A 1 84 ? -6.699 -0.735 2.471 1.00 70.56 84 VAL A N 1
ATOM 673 C CA . VAL A 1 84 ? -5.355 -0.113 2.370 1.00 70.56 84 VAL A CA 1
ATOM 674 C C . VAL A 1 84 ? -5.166 1.052 3.348 1.00 70.56 84 VAL A C 1
ATOM 676 O O . VAL A 1 84 ? -4.082 1.228 3.892 1.00 70.56 84 VAL A O 1
ATOM 679 N N . ILE A 1 85 ? -6.221 1.836 3.588 1.00 69.25 85 ILE A N 1
ATOM 680 C CA . ILE A 1 85 ? -6.200 2.983 4.511 1.00 69.25 85 ILE A CA 1
ATOM 681 C C . ILE A 1 85 ? -5.861 2.536 5.941 1.00 69.25 85 ILE A C 1
ATOM 683 O O . ILE A 1 85 ? -5.151 3.244 6.647 1.00 69.25 85 ILE A O 1
ATOM 687 N N . SER A 1 86 ? -6.312 1.347 6.347 1.00 72.69 86 SER A N 1
ATOM 688 C CA . SER A 1 86 ? -6.068 0.803 7.682 1.00 72.69 86 SER A CA 1
ATOM 689 C C . SER A 1 86 ? -4.589 0.457 7.884 1.00 72.69 86 SER A C 1
ATOM 691 O O . SER A 1 86 ? -3.994 0.884 8.868 1.00 72.69 86 SER A O 1
ATOM 693 N N . TYR A 1 87 ? -3.964 -0.221 6.915 1.00 76.88 87 TYR A N 1
ATOM 694 C CA . TYR A 1 87 ? -2.517 -0.479 6.936 1.00 76.88 87 TYR A CA 1
ATOM 695 C C . TYR A 1 87 ? -1.700 0.818 6.894 1.00 76.88 87 TYR A C 1
ATOM 697 O O . TYR A 1 87 ? -0.702 0.945 7.599 1.00 76.88 87 TYR A O 1
ATOM 705 N N . LEU A 1 88 ? -2.136 1.798 6.094 1.00 78.31 88 LEU A N 1
ATOM 706 C CA . LEU A 1 88 ? -1.447 3.079 5.951 1.00 78.31 88 LEU A CA 1
ATOM 707 C C . LEU A 1 88 ? -1.391 3.857 7.273 1.00 78.31 88 LEU A C 1
ATOM 709 O O . LEU A 1 88 ? -0.337 4.381 7.615 1.00 78.31 88 LEU A O 1
ATOM 713 N N . ALA A 1 89 ? -2.497 3.896 8.019 1.00 76.31 89 ALA A N 1
ATOM 714 C CA . ALA A 1 89 ? -2.560 4.579 9.310 1.00 76.31 89 ALA A CA 1
ATOM 715 C C . ALA A 1 89 ? -1.603 3.956 10.344 1.00 76.31 89 ALA A C 1
ATOM 717 O O . ALA A 1 89 ? -0.926 4.677 11.071 1.00 76.31 89 ALA A O 1
ATOM 718 N N . MET A 1 90 ? -1.497 2.624 10.372 1.00 78.75 90 MET A N 1
ATOM 719 C CA . MET A 1 90 ? -0.555 1.918 11.252 1.00 78.75 90 MET A CA 1
ATOM 720 C C . MET A 1 90 ? 0.897 2.197 10.871 1.00 78.75 90 MET A C 1
ATOM 722 O O . MET A 1 90 ? 1.729 2.484 11.728 1.00 78.75 90 MET A O 1
ATOM 726 N N . MET A 1 91 ? 1.204 2.166 9.573 1.00 83.50 91 MET A N 1
ATOM 727 C CA . MET A 1 91 ? 2.536 2.511 9.076 1.00 83.50 91 MET A CA 1
ATOM 728 C C . MET A 1 91 ? 2.924 3.959 9.400 1.00 83.50 91 MET A C 1
ATOM 730 O O . MET A 1 91 ? 4.088 4.217 9.692 1.00 83.50 91 MET A O 1
ATOM 734 N N . GLU A 1 92 ? 1.977 4.898 9.355 1.00 82.06 92 GLU A N 1
ATOM 735 C CA . GLU A 1 92 ? 2.207 6.304 9.711 1.00 82.06 92 GLU A CA 1
ATOM 736 C C . GLU A 1 92 ? 2.570 6.451 11.194 1.00 82.06 92 GLU A C 1
ATOM 738 O O . GLU A 1 92 ? 3.541 7.128 11.531 1.00 82.06 92 GLU A O 1
ATOM 743 N N . GLU A 1 93 ? 1.873 5.733 12.072 1.00 81.62 93 GLU A N 1
ATOM 744 C CA . GLU A 1 93 ? 2.167 5.709 13.504 1.00 81.62 93 GLU A CA 1
ATOM 745 C C . GLU A 1 93 ? 3.539 5.085 13.811 1.00 81.62 93 GLU A C 1
ATOM 747 O O . GLU A 1 93 ? 4.350 5.674 14.529 1.00 81.62 93 GLU A O 1
ATOM 752 N N . TYR A 1 94 ? 3.850 3.925 13.222 1.00 83.00 94 TYR A N 1
ATOM 753 C CA . TYR A 1 94 ? 5.168 3.298 13.379 1.00 83.00 94 TYR A CA 1
ATOM 754 C C . TYR A 1 94 ? 6.295 4.160 12.810 1.00 83.00 94 TYR A C 1
ATOM 756 O O . TYR A 1 94 ? 7.382 4.224 13.387 1.00 83.00 94 TYR A O 1
ATOM 764 N N . SER A 1 95 ? 6.023 4.873 11.717 1.00 86.50 95 SER A N 1
ATOM 765 C CA . SER A 1 95 ? 6.952 5.835 11.135 1.00 86.50 95 SER A CA 1
ATOM 766 C C . SER A 1 95 ? 7.279 6.969 12.101 1.00 86.50 95 SER A C 1
ATOM 768 O O . SER A 1 95 ? 8.458 7.238 12.336 1.00 86.50 95 SER A O 1
ATOM 770 N N . MET A 1 96 ? 6.274 7.575 12.743 1.00 84.06 96 MET A N 1
ATOM 771 C CA . MET A 1 96 ? 6.490 8.626 13.747 1.00 84.06 96 MET A CA 1
ATOM 772 C C . MET A 1 96 ? 7.327 8.141 14.939 1.00 84.06 96 MET A C 1
ATOM 774 O O . MET A 1 96 ? 8.130 8.905 15.470 1.00 84.06 96 MET A O 1
ATOM 778 N N . ARG A 1 97 ? 7.193 6.866 15.326 1.00 82.75 97 ARG A N 1
ATOM 779 C CA . ARG A 1 97 ? 7.990 6.241 16.399 1.00 82.75 97 ARG A CA 1
ATOM 780 C C . ARG A 1 97 ? 9.400 5.831 15.975 1.00 82.75 97 ARG A C 1
ATOM 782 O O . ARG A 1 97 ? 10.226 5.562 16.840 1.00 82.75 97 ARG A O 1
ATOM 789 N N . GLY A 1 98 ? 9.668 5.741 14.672 1.00 84.44 98 GLY A N 1
ATOM 790 C CA . GLY A 1 98 ? 10.899 5.150 14.143 1.00 84.44 98 GLY A CA 1
ATOM 791 C C . GLY A 1 98 ? 10.970 3.627 14.317 1.00 84.44 98 GLY A C 1
ATOM 792 O O . GLY A 1 98 ? 12.060 3.062 14.338 1.00 84.44 98 GLY A O 1
ATOM 793 N N . ASP A 1 99 ? 9.834 2.938 14.450 1.00 86.62 99 ASP A N 1
ATOM 794 C CA . ASP A 1 99 ? 9.807 1.475 14.528 1.00 86.62 99 ASP A CA 1
ATOM 795 C C . ASP A 1 99 ? 9.818 0.868 13.120 1.00 86.62 99 ASP A C 1
ATOM 797 O O . ASP A 1 99 ? 8.790 0.686 12.460 1.00 86.62 99 ASP A O 1
ATOM 801 N N . VAL A 1 100 ? 11.024 0.567 12.645 1.00 87.94 100 VAL A N 1
ATOM 802 C CA . VAL A 1 100 ? 11.248 -0.001 11.312 1.00 87.94 100 VAL A CA 1
ATOM 803 C C . VAL A 1 100 ? 10.673 -1.412 11.192 1.00 87.94 100 VAL A C 1
ATOM 805 O O . VAL A 1 100 ? 10.093 -1.744 10.160 1.00 87.94 100 VAL A O 1
ATOM 808 N N . HIS A 1 101 ? 10.813 -2.245 12.227 1.00 88.50 101 HIS A N 1
ATOM 809 C CA . HIS A 1 101 ? 10.442 -3.658 12.157 1.00 88.50 101 HIS A CA 1
ATOM 810 C C . HIS A 1 101 ? 8.938 -3.826 11.944 1.00 88.50 101 HIS A C 1
ATOM 812 O O . HIS A 1 101 ? 8.505 -4.531 11.028 1.00 88.50 101 HIS A O 1
ATOM 818 N N . ASN A 1 102 ? 8.137 -3.132 12.753 1.00 85.88 102 ASN A N 1
ATOM 819 C CA . ASN A 1 102 ? 6.686 -3.205 12.636 1.00 85.88 102 ASN A CA 1
ATOM 820 C C . ASN A 1 102 ? 6.172 -2.498 11.372 1.00 85.88 102 ASN A C 1
ATOM 822 O O . ASN A 1 102 ? 5.247 -2.996 10.726 1.00 85.88 102 ASN A O 1
ATOM 826 N N . SER A 1 103 ? 6.823 -1.412 10.939 1.00 87.06 103 SER A N 1
ATOM 827 C CA . SER A 1 103 ? 6.508 -0.759 9.662 1.00 87.06 103 SER A CA 1
ATOM 828 C C . SER A 1 103 ? 6.735 -1.691 8.458 1.00 87.06 103 SER A C 1
ATOM 830 O O . SER A 1 103 ? 5.854 -1.834 7.604 1.00 87.06 103 SER A O 1
ATOM 832 N N . GLU A 1 104 ? 7.863 -2.413 8.412 1.00 87.81 104 GLU A N 1
ATOM 833 C CA . GLU A 1 104 ? 8.129 -3.410 7.364 1.00 87.81 104 GLU A CA 1
ATOM 834 C C . GLU A 1 104 ? 7.150 -4.592 7.422 1.00 87.81 104 GLU A C 1
ATOM 836 O O . GLU A 1 104 ? 6.670 -5.055 6.382 1.00 87.81 104 GLU A O 1
ATOM 841 N N . LYS A 1 105 ? 6.805 -5.058 8.629 1.00 87.75 105 LYS A N 1
ATOM 842 C CA . LYS A 1 105 ? 5.810 -6.119 8.834 1.00 87.75 105 LYS A CA 1
ATOM 843 C C . LYS A 1 105 ? 4.453 -5.725 8.247 1.00 87.75 105 LYS A C 1
ATOM 845 O O . LYS A 1 105 ? 3.868 -6.515 7.503 1.00 87.75 105 LYS A O 1
ATOM 850 N N . MET A 1 106 ? 3.976 -4.507 8.513 1.00 85.50 106 MET A N 1
ATOM 851 C CA . MET A 1 106 ? 2.715 -4.006 7.948 1.00 85.50 106 MET A CA 1
ATOM 852 C C . MET A 1 106 ? 2.771 -3.884 6.428 1.00 85.50 106 MET A C 1
ATOM 854 O O . MET A 1 106 ? 1.839 -4.293 5.731 1.00 85.50 106 MET A O 1
ATOM 858 N N . PHE A 1 107 ? 3.885 -3.389 5.895 1.00 86.12 107 PHE A N 1
ATOM 859 C CA . PHE A 1 107 ? 4.095 -3.296 4.455 1.00 86.12 107 PHE A CA 1
ATOM 860 C C . PHE A 1 107 ? 4.035 -4.670 3.768 1.00 86.12 107 PHE A C 1
ATOM 862 O O . PHE A 1 107 ? 3.424 -4.820 2.706 1.00 86.12 107 PHE A O 1
ATOM 869 N N . TYR A 1 108 ? 4.625 -5.694 4.387 1.00 85.50 108 TYR A N 1
ATOM 870 C CA . TYR A 1 108 ? 4.587 -7.065 3.888 1.00 85.50 108 TYR A CA 1
ATOM 871 C C . TYR A 1 108 ? 3.185 -7.687 3.975 1.00 85.50 108 TYR A C 1
ATOM 873 O O . TYR A 1 108 ? 2.719 -8.281 3.001 1.00 85.50 108 TYR A O 1
ATOM 881 N N . GLN A 1 109 ? 2.475 -7.501 5.092 1.00 82.75 109 GLN A N 1
ATOM 882 C CA . GLN A 1 109 ? 1.095 -7.975 5.248 1.00 82.75 109 GLN A CA 1
ATOM 883 C C . GLN A 1 109 ? 0.152 -7.352 4.214 1.00 82.75 109 GLN A C 1
ATOM 885 O O . GLN A 1 109 ? -0.667 -8.050 3.617 1.00 82.75 109 GLN A O 1
ATOM 890 N N . MET A 1 110 ? 0.312 -6.057 3.940 1.00 81.12 110 MET A N 1
ATOM 891 C CA . MET A 1 110 ? -0.456 -5.366 2.911 1.00 81.12 110 MET A CA 1
ATOM 892 C C . MET A 1 110 ? -0.224 -5.991 1.519 1.00 81.12 110 MET A C 1
ATOM 894 O O . MET A 1 110 ? -1.185 -6.194 0.774 1.00 81.12 110 MET A O 1
ATOM 898 N N . ARG A 1 111 ? 1.017 -6.378 1.180 1.00 80.19 111 ARG A N 1
ATOM 899 C CA . ARG A 1 111 ? 1.303 -7.115 -0.067 1.00 80.19 111 ARG A CA 1
ATOM 900 C C . ARG A 1 111 ? 0.680 -8.507 -0.082 1.00 80.19 111 ARG A C 1
ATOM 902 O O . ARG A 1 111 ? 0.105 -8.889 -1.097 1.00 80.19 111 ARG A O 1
ATOM 909 N N . GLN A 1 112 ? 0.771 -9.258 1.018 1.00 78.69 112 GLN A N 1
ATOM 910 C CA . GLN A 1 112 ? 0.157 -10.589 1.120 1.00 78.69 112 GLN A CA 1
ATOM 911 C C . GLN A 1 112 ? -1.366 -10.540 0.958 1.00 78.69 112 GLN A C 1
ATOM 913 O O . GLN A 1 112 ? -1.956 -11.438 0.364 1.00 78.69 112 GLN A O 1
ATOM 918 N N . ALA A 1 113 ? -2.002 -9.463 1.422 1.00 74.00 113 ALA A N 1
ATOM 919 C CA . ALA A 1 113 ? -3.426 -9.223 1.217 1.00 74.00 113 ALA A CA 1
ATOM 920 C C . ALA A 1 113 ? -3.795 -8.897 -0.251 1.00 74.00 113 ALA A C 1
ATOM 922 O O . ALA A 1 113 ? -4.982 -8.819 -0.581 1.00 74.00 113 ALA A O 1
ATOM 923 N N . GLY A 1 114 ? -2.803 -8.754 -1.141 1.00 74.06 114 GLY A N 1
ATOM 924 C CA . GLY A 1 114 ? -2.972 -8.487 -2.570 1.00 74.06 114 GLY A CA 1
ATOM 925 C C . GLY A 1 114 ? -3.021 -7.001 -2.928 1.00 74.06 114 GLY A C 1
ATOM 926 O O . GLY A 1 114 ? -3.424 -6.653 -4.038 1.00 74.06 114 GLY A O 1
ATOM 927 N N . TYR A 1 115 ? -2.639 -6.109 -2.011 1.00 76.69 115 TYR A N 1
ATOM 928 C CA . TYR A 1 115 ? -2.632 -4.675 -2.280 1.00 76.69 115 TYR A CA 1
ATOM 929 C C . TYR A 1 115 ? -1.331 -4.228 -2.949 1.00 76.69 115 TYR A C 1
ATOM 931 O O . TYR A 1 115 ? -0.230 -4.610 -2.553 1.00 76.69 115 TYR A O 1
ATOM 939 N N . VAL A 1 116 ? -1.470 -3.370 -3.961 1.00 69.88 116 VAL A N 1
ATOM 940 C CA . VAL A 1 116 ? -0.340 -2.782 -4.687 1.00 69.88 116 VAL A CA 1
ATOM 941 C C . VAL A 1 116 ? 0.213 -1.597 -3.901 1.00 69.88 116 VAL A C 1
ATOM 943 O O . VAL A 1 116 ? -0.502 -0.619 -3.654 1.00 69.88 116 VAL A O 1
ATOM 946 N N . CYS A 1 117 ? 1.495 -1.669 -3.548 1.00 72.12 117 CYS A N 1
ATOM 947 C CA . CYS A 1 117 ? 2.215 -0.570 -2.917 1.00 72.12 117 CYS A CA 1
ATOM 948 C C . CYS A 1 117 ? 2.373 0.590 -3.907 1.00 72.12 117 CYS A C 1
ATOM 950 O O . CYS A 1 117 ? 2.791 0.400 -5.046 1.00 72.12 117 CYS A O 1
ATOM 952 N N . ARG A 1 118 ? 2.023 1.801 -3.476 1.00 70.88 118 ARG A N 1
ATOM 953 C CA . ARG A 1 118 ? 2.261 3.044 -4.215 1.00 70.88 118 ARG A CA 1
ATOM 954 C C . ARG A 1 118 ? 3.322 3.867 -3.482 1.00 70.88 118 ARG A C 1
ATOM 956 O O . ARG A 1 118 ? 3.821 3.478 -2.429 1.00 70.88 118 ARG A O 1
ATOM 963 N N . ILE A 1 119 ? 3.636 5.035 -4.036 1.00 75.56 119 ILE A N 1
ATOM 964 C CA . ILE A 1 119 ? 4.665 5.950 -3.525 1.00 75.56 119 ILE A CA 1
ATOM 965 C C . ILE A 1 119 ? 4.460 6.276 -2.035 1.00 75.56 119 ILE A C 1
ATOM 967 O O . ILE A 1 119 ? 5.413 6.208 -1.268 1.00 75.56 119 ILE A O 1
ATOM 971 N N . ARG A 1 120 ? 3.219 6.534 -1.597 1.00 77.81 120 ARG A N 1
ATOM 972 C CA . ARG A 1 120 ? 2.929 6.933 -0.208 1.00 77.81 120 ARG A CA 1
ATOM 973 C C . ARG A 1 120 ? 3.335 5.881 0.831 1.00 77.81 120 ARG A C 1
ATOM 975 O O . ARG A 1 120 ? 3.763 6.228 1.923 1.00 77.81 120 ARG A O 1
ATOM 982 N N . GLN A 1 121 ? 3.223 4.592 0.514 1.00 84.50 121 GLN A N 1
ATOM 983 C CA . GLN A 1 121 ? 3.637 3.532 1.439 1.00 84.50 121 GLN A CA 1
ATOM 984 C C . GLN A 1 121 ? 5.160 3.461 1.576 1.00 84.50 121 GLN A C 1
ATOM 986 O O . GLN A 1 121 ? 5.665 3.216 2.668 1.00 84.50 121 GLN A O 1
ATOM 991 N N . PHE A 1 122 ? 5.887 3.714 0.486 1.00 84.88 122 PHE A N 1
ATOM 992 C CA . PHE A 1 122 ? 7.344 3.824 0.520 1.00 84.88 122 PHE A CA 1
ATOM 993 C C . PHE A 1 122 ? 7.809 5.083 1.254 1.00 84.88 122 PHE A C 1
ATOM 995 O O . PHE A 1 122 ? 8.773 5.007 2.004 1.00 84.88 122 PHE A O 1
ATOM 1002 N N . GLU A 1 123 ? 7.108 6.207 1.096 1.00 83.81 123 GLU A N 1
ATOM 1003 C CA . GLU A 1 123 ? 7.384 7.453 1.821 1.00 83.81 123 GLU A CA 1
ATOM 1004 C C . GLU A 1 123 ? 7.330 7.246 3.341 1.00 83.81 123 GLU A C 1
ATOM 1006 O O . GLU A 1 123 ? 8.283 7.581 4.043 1.00 83.81 123 GLU A O 1
ATOM 1011 N N . LEU A 1 124 ? 6.270 6.602 3.846 1.00 86.56 124 LEU A N 1
ATOM 1012 C CA . LEU A 1 124 ? 6.146 6.284 5.273 1.00 86.56 124 LEU A CA 1
ATOM 1013 C C . LEU A 1 124 ? 7.237 5.328 5.760 1.00 86.56 124 LEU A C 1
ATOM 1015 O O . LEU A 1 124 ? 7.769 5.505 6.853 1.00 86.56 124 LEU A O 1
ATOM 1019 N N . LEU A 1 125 ? 7.588 4.329 4.948 1.00 88.31 125 LEU A N 1
ATOM 1020 C CA . LEU A 1 125 ? 8.646 3.380 5.275 1.00 88.31 125 LEU A CA 1
ATOM 1021 C C . LEU A 1 125 ? 9.997 4.104 5.384 1.00 88.31 125 LEU A C 1
ATOM 1023 O O . LEU A 1 125 ? 10.684 3.967 6.389 1.00 88.31 125 LEU A O 1
ATOM 1027 N N . ILE A 1 126 ? 10.343 4.939 4.399 1.00 88.50 126 ILE A N 1
ATOM 1028 C CA . ILE A 1 126 ? 11.566 5.757 4.399 1.00 88.50 126 ILE A CA 1
ATOM 1029 C C . ILE A 1 126 ? 11.593 6.697 5.607 1.00 88.50 126 ILE A C 1
ATOM 1031 O O . ILE A 1 126 ? 12.625 6.797 6.268 1.00 88.50 126 ILE A O 1
ATOM 1035 N N . GLN A 1 127 ? 10.472 7.339 5.936 1.00 88.19 127 GLN A N 1
ATOM 1036 C CA . GLN A 1 127 ? 10.376 8.208 7.105 1.00 88.19 127 GLN A CA 1
ATOM 1037 C C . GLN A 1 127 ? 10.638 7.441 8.413 1.00 88.19 127 GLN A C 1
ATOM 1039 O O . GLN A 1 127 ? 11.355 7.948 9.277 1.00 88.19 127 GLN A O 1
ATOM 1044 N N . ALA A 1 128 ? 10.161 6.196 8.527 1.00 90.19 128 ALA A N 1
ATOM 1045 C CA . ALA A 1 128 ? 10.475 5.323 9.657 1.00 90.19 128 ALA A CA 1
ATOM 1046 C C . ALA A 1 128 ? 11.988 5.057 9.767 1.00 90.19 128 ALA A C 1
ATOM 1048 O O . ALA A 1 128 ? 12.556 5.194 10.848 1.00 90.19 128 ALA A O 1
ATOM 1049 N N . TYR A 1 129 ? 12.659 4.744 8.650 1.00 89.50 129 TYR A N 1
ATOM 1050 C CA . TYR A 1 129 ? 14.117 4.548 8.612 1.00 89.50 129 TYR A CA 1
ATOM 1051 C C . TYR A 1 129 ? 14.893 5.812 9.000 1.00 89.50 129 TYR A C 1
ATOM 1053 O O . TYR A 1 129 ? 15.855 5.728 9.764 1.00 89.50 129 TYR A O 1
ATOM 1061 N N . ILE A 1 130 ? 14.461 6.980 8.510 1.00 88.50 130 ILE A N 1
ATOM 1062 C CA . ILE A 1 130 ? 15.059 8.279 8.848 1.00 88.50 130 ILE A CA 1
ATOM 1063 C C . ILE A 1 130 ? 14.951 8.530 10.355 1.00 88.50 130 ILE A C 1
ATOM 1065 O O . ILE A 1 130 ? 15.951 8.856 10.998 1.00 88.50 130 ILE A O 1
ATOM 1069 N N . ASN A 1 131 ? 13.765 8.322 10.930 1.00 90.06 131 ASN A N 1
ATOM 1070 C CA . ASN A 1 131 ? 13.514 8.523 12.357 1.00 90.06 131 ASN A CA 1
ATOM 1071 C C . ASN A 1 131 ? 14.300 7.526 13.224 1.00 90.06 131 ASN A C 1
ATOM 1073 O O . ASN A 1 131 ? 14.847 7.905 14.259 1.00 90.06 131 ASN A O 1
ATOM 1077 N N . ALA A 1 132 ? 14.437 6.280 12.766 1.00 89.25 132 ALA A N 1
ATOM 1078 C CA . ALA A 1 132 ? 15.247 5.247 13.410 1.00 89.25 132 ALA A CA 1
ATOM 1079 C C . ALA A 1 132 ? 16.763 5.451 13.251 1.00 89.25 132 ALA A C 1
ATOM 1081 O O . ALA A 1 132 ? 17.546 4.723 13.862 1.00 89.25 132 ALA A O 1
ATOM 1082 N N . LYS A 1 133 ? 17.192 6.399 12.403 1.00 87.88 133 LYS A N 1
ATOM 1083 C CA . LYS A 1 133 ? 18.590 6.580 11.968 1.00 87.88 133 LYS A CA 1
ATOM 1084 C C . LYS A 1 133 ? 19.206 5.291 11.410 1.00 87.88 133 LYS A C 1
ATOM 1086 O O . LYS A 1 133 ? 20.404 5.050 11.555 1.00 87.88 133 LYS A O 1
ATOM 1091 N N . ALA A 1 134 ? 18.379 4.465 10.774 1.00 82.62 134 ALA A N 1
ATOM 1092 C CA . ALA A 1 134 ? 18.777 3.191 10.202 1.00 82.62 134 ALA A CA 1
ATOM 1093 C C . ALA A 1 134 ? 18.923 3.307 8.673 1.00 82.62 134 ALA A C 1
ATOM 1095 O O . ALA A 1 134 ? 18.131 3.995 8.025 1.00 82.62 134 ALA A O 1
ATOM 1096 N N . PRO A 1 135 ? 19.905 2.627 8.061 1.00 78.44 135 PRO A N 1
ATOM 1097 C CA . PRO A 1 135 ? 20.031 2.572 6.607 1.00 78.44 135 PRO A CA 1
ATOM 1098 C C . PRO A 1 135 ? 18.844 1.827 5.970 1.00 78.44 135 PRO A C 1
ATOM 1100 O O . PRO A 1 135 ? 18.509 0.706 6.354 1.00 78.44 135 PRO A O 1
ATOM 1103 N N . SER A 1 136 ? 18.227 2.438 4.957 1.00 78.69 136 SER A N 1
ATOM 1104 C CA . SER A 1 136 ? 17.061 1.917 4.230 1.00 78.69 136 SER A CA 1
ATOM 1105 C C . SER A 1 136 ? 17.453 0.921 3.130 1.00 78.69 136 SER A C 1
ATOM 1107 O O . SER A 1 136 ? 17.255 1.148 1.932 1.00 78.69 136 SER A O 1
ATOM 1109 N N . TYR A 1 137 ? 18.029 -0.215 3.532 1.00 72.69 137 TYR A N 1
ATOM 1110 C CA . TYR A 1 137 ? 18.494 -1.242 2.596 1.00 72.69 137 TYR A CA 1
ATOM 1111 C C . TYR A 1 137 ? 17.365 -1.763 1.685 1.00 72.69 137 TYR A C 1
ATOM 1113 O O . TYR A 1 137 ? 16.273 -2.121 2.131 1.00 72.69 137 TYR A O 1
ATOM 1121 N N . GLY A 1 138 ? 17.624 -1.783 0.372 1.00 72.94 138 GLY A N 1
ATOM 1122 C CA . GLY A 1 138 ? 16.731 -2.357 -0.643 1.00 72.94 138 GLY A CA 1
ATOM 1123 C C . GLY A 1 138 ? 15.390 -1.637 -0.846 1.00 72.94 138 GLY A C 1
ATOM 1124 O O . GLY A 1 138 ? 14.578 -2.085 -1.653 1.00 72.94 138 GLY A O 1
ATOM 1125 N N . VAL A 1 139 ? 15.109 -0.530 -0.146 1.00 77.12 139 VAL A N 1
ATOM 1126 C CA . VAL A 1 139 ? 13.847 0.221 -0.312 1.00 77.12 139 VAL A CA 1
ATOM 1127 C C . VAL A 1 139 ? 13.777 0.865 -1.696 1.00 77.12 139 VAL A C 1
ATOM 1129 O O . VAL A 1 139 ? 12.749 0.772 -2.359 1.00 77.12 139 VAL A O 1
ATOM 1132 N N . ALA A 1 140 ? 14.883 1.446 -2.166 1.00 67.88 140 ALA A N 1
ATOM 1133 C CA . ALA A 1 140 ? 14.961 2.086 -3.478 1.00 67.88 140 ALA A CA 1
ATOM 1134 C C . ALA A 1 140 ? 14.750 1.092 -4.636 1.00 67.88 140 ALA A C 1
ATOM 1136 O O . ALA A 1 140 ? 14.020 1.386 -5.580 1.00 67.88 140 ALA A O 1
ATOM 1137 N N . GLU A 1 141 ? 15.336 -0.105 -4.551 1.00 67.69 141 GLU A N 1
ATOM 1138 C CA . GLU A 1 141 ? 15.156 -1.153 -5.565 1.00 67.69 141 GLU A CA 1
ATOM 1139 C C . GLU A 1 141 ? 13.713 -1.670 -5.590 1.00 67.69 141 GLU A C 1
ATOM 1141 O O . GLU A 1 141 ? 13.114 -1.780 -6.661 1.00 67.69 141 GLU A O 1
ATOM 1146 N N . ARG A 1 142 ? 13.119 -1.901 -4.409 1.00 73.88 142 ARG A N 1
ATOM 1147 C CA . ARG A 1 142 ? 11.703 -2.279 -4.267 1.00 73.88 142 ARG A CA 1
ATOM 1148 C C . ARG A 1 142 ? 10.771 -1.195 -4.811 1.00 73.88 142 ARG A C 1
ATOM 1150 O O . ARG A 1 142 ? 9.823 -1.510 -5.522 1.00 73.88 142 ARG A O 1
ATOM 1157 N N . MET A 1 143 ? 11.059 0.073 -4.520 1.00 72.19 143 MET A N 1
ATOM 1158 C CA . MET A 1 143 ? 10.288 1.210 -5.022 1.00 72.19 143 MET A CA 1
ATOM 1159 C C . MET A 1 143 ? 10.368 1.300 -6.545 1.00 72.19 143 MET A C 1
ATOM 1161 O O . MET A 1 143 ? 9.343 1.492 -7.186 1.00 72.19 143 MET A O 1
ATOM 1165 N N . LYS A 1 144 ? 11.550 1.098 -7.137 1.00 65.25 144 LYS A N 1
ATOM 1166 C CA . LYS A 1 144 ? 11.735 1.083 -8.595 1.00 65.25 144 LYS A CA 1
ATOM 1167 C C . LYS A 1 144 ? 10.998 -0.078 -9.271 1.00 65.25 144 LYS A C 1
ATOM 1169 O O . LYS A 1 144 ? 10.488 0.097 -10.373 1.00 65.25 144 LYS A O 1
ATOM 1174 N N . ALA A 1 145 ? 10.936 -1.242 -8.624 1.00 65.50 145 ALA A N 1
ATOM 1175 C CA . ALA A 1 145 ? 10.190 -2.396 -9.122 1.00 65.50 145 ALA A CA 1
ATOM 1176 C C . ALA A 1 145 ? 8.665 -2.187 -9.068 1.00 65.50 145 ALA A C 1
ATOM 1178 O O . ALA A 1 145 ? 7.962 -2.619 -9.978 1.00 65.50 145 ALA A O 1
ATOM 1179 N N . ASP A 1 146 ? 8.166 -1.510 -8.031 1.00 63.44 146 ASP A N 1
ATOM 1180 C CA . ASP A 1 146 ? 6.732 -1.265 -7.834 1.00 63.44 146 ASP A CA 1
ATOM 1181 C C . ASP A 1 146 ? 6.237 0.028 -8.516 1.00 63.44 146 ASP A C 1
ATOM 1183 O O . ASP A 1 146 ? 5.028 0.234 -8.666 1.00 63.44 146 ASP A O 1
ATOM 1187 N N . ASN A 1 147 ? 7.149 0.914 -8.934 1.00 63.53 147 ASN A N 1
ATOM 1188 C CA . ASN A 1 147 ? 6.788 2.169 -9.579 1.00 63.53 147 ASN A CA 1
ATOM 1189 C C . ASN A 1 147 ? 6.256 1.948 -10.994 1.00 63.53 147 ASN A C 1
ATOM 1191 O O . ASN A 1 147 ? 6.875 1.298 -11.840 1.00 63.53 147 ASN A O 1
ATOM 1195 N N . ARG A 1 148 ? 5.097 2.553 -11.263 1.00 65.19 148 ARG A N 1
ATOM 1196 C CA . ARG A 1 148 ? 4.426 2.461 -12.559 1.00 65.19 148 ARG A CA 1
ATOM 1197 C C . ARG A 1 148 ? 5.207 3.231 -13.614 1.00 65.19 148 ARG A C 1
ATOM 1199 O O . ARG A 1 148 ? 5.322 4.449 -13.549 1.00 65.19 148 ARG A O 1
ATOM 1206 N N . GLN A 1 149 ? 5.680 2.489 -14.603 1.00 74.12 149 GLN A N 1
ATOM 1207 C CA . GLN A 1 149 ? 6.250 3.018 -15.833 1.00 74.12 149 GLN A CA 1
ATOM 1208 C C . GLN A 1 149 ? 5.098 3.474 -16.736 1.00 74.12 149 GLN A C 1
ATOM 1210 O O . GLN A 1 149 ? 4.081 2.786 -16.850 1.00 74.12 149 GLN A O 1
ATOM 1215 N N . LEU A 1 150 ? 5.241 4.619 -17.394 1.00 76.81 150 LEU A N 1
ATOM 1216 C CA . LEU A 1 150 ? 4.316 5.038 -18.439 1.00 76.81 150 LEU A CA 1
ATOM 1217 C C . LEU A 1 150 ? 4.697 4.343 -19.745 1.00 76.81 150 LEU A C 1
ATOM 1219 O O . LEU A 1 150 ? 5.835 4.444 -20.196 1.00 76.81 150 LEU A O 1
ATOM 1223 N N . ALA A 1 151 ? 3.740 3.656 -20.363 1.00 81.81 151 ALA A N 1
ATOM 1224 C CA . ALA A 1 151 ? 3.912 3.076 -21.687 1.00 81.81 151 ALA A CA 1
ATOM 1225 C C . ALA A 1 151 ? 3.331 4.012 -22.749 1.00 81.81 151 ALA A C 1
ATOM 1227 O O . ALA A 1 151 ? 2.171 4.411 -22.656 1.00 81.81 151 ALA A O 1
ATOM 1228 N N . VAL A 1 152 ? 4.125 4.333 -23.768 1.00 85.31 152 VAL A N 1
ATOM 1229 C CA . VAL A 1 152 ? 3.718 5.170 -24.902 1.00 85.31 152 VAL A CA 1
ATOM 1230 C C . VAL A 1 152 ? 3.978 4.409 -26.194 1.00 85.31 152 VAL A C 1
ATOM 1232 O O . VAL A 1 152 ? 5.117 4.064 -26.498 1.00 85.31 152 VAL A O 1
ATOM 1235 N N . ALA A 1 153 ? 2.928 4.147 -26.968 1.00 85.31 153 ALA A N 1
ATOM 1236 C CA . ALA A 1 153 ? 3.050 3.593 -28.311 1.00 85.31 153 ALA A CA 1
ATOM 1237 C C . ALA A 1 153 ? 3.342 4.711 -29.312 1.00 85.31 153 ALA A C 1
ATOM 1239 O O . ALA A 1 153 ? 2.676 5.746 -29.317 1.00 85.31 153 ALA A O 1
ATOM 1240 N N . LEU A 1 154 ? 4.323 4.484 -30.178 1.00 81.88 154 LEU A N 1
ATOM 1241 C CA . LEU A 1 154 ? 4.704 5.399 -31.241 1.00 81.88 154 LEU A CA 1
ATOM 1242 C C . LEU A 1 154 ? 4.220 4.885 -32.604 1.00 81.88 154 LEU A C 1
ATOM 1244 O O . LEU A 1 154 ? 4.024 3.688 -32.832 1.00 81.88 154 LEU A O 1
ATOM 1248 N N . ASN A 1 155 ? 4.083 5.808 -33.557 1.00 82.25 155 ASN A N 1
ATOM 1249 C CA . ASN A 1 155 ? 3.653 5.492 -34.923 1.00 82.25 155 ASN A CA 1
ATOM 1250 C C . ASN A 1 155 ? 4.667 4.630 -35.695 1.00 82.25 155 ASN A C 1
ATOM 1252 O O . ASN A 1 155 ? 4.295 3.961 -36.654 1.00 82.25 155 ASN A O 1
ATOM 1256 N N . ASN A 1 156 ? 5.928 4.603 -35.258 1.00 82.81 156 ASN A N 1
ATOM 1257 C CA . ASN A 1 156 ? 7.011 3.794 -35.825 1.00 82.81 156 ASN A CA 1
ATOM 1258 C C . ASN A 1 156 ? 7.052 2.356 -35.268 1.00 82.81 156 ASN A C 1
ATOM 1260 O O . ASN A 1 156 ? 8.125 1.772 -35.212 1.00 82.81 156 ASN A O 1
ATOM 1264 N N . SER A 1 157 ? 5.909 1.834 -34.806 1.00 82.94 157 SER A N 1
ATOM 1265 C CA . SER A 1 157 ? 5.721 0.507 -34.190 1.00 82.94 157 SER A CA 1
ATOM 1266 C C . SER A 1 157 ? 6.465 0.232 -32.877 1.00 82.94 157 SER A C 1
ATOM 1268 O O . SER A 1 157 ? 6.295 -0.840 -32.292 1.00 82.94 157 SER A O 1
ATOM 1270 N N . HIS A 1 158 ? 7.235 1.192 -32.369 1.00 84.88 158 HIS A N 1
ATOM 1271 C CA . HIS A 1 158 ? 7.909 1.071 -31.085 1.00 84.88 158 HIS A CA 1
ATOM 1272 C C . HIS A 1 158 ? 6.985 1.421 -29.920 1.00 84.88 158 HIS A C 1
ATOM 1274 O O . HIS A 1 158 ? 6.094 2.264 -30.033 1.00 84.88 158 HIS A O 1
ATOM 1280 N N . VAL A 1 159 ? 7.244 0.811 -28.766 1.00 87.00 159 VAL A N 1
ATOM 1281 C CA . VAL A 1 159 ? 6.596 1.167 -27.502 1.00 87.00 159 VAL A CA 1
ATOM 1282 C C . VAL A 1 159 ? 7.670 1.618 -26.529 1.00 87.00 159 VAL A C 1
ATOM 1284 O O . VAL A 1 159 ? 8.618 0.892 -26.264 1.00 87.00 159 VAL A O 1
ATOM 1287 N N . GLN A 1 160 ? 7.558 2.825 -26.000 1.00 87.38 160 GLN A N 1
ATOM 1288 C CA . GLN A 1 160 ? 8.506 3.372 -25.042 1.00 87.38 160 GLN A CA 1
ATOM 1289 C C . GLN A 1 160 ? 7.979 3.235 -23.624 1.00 87.38 160 GLN A C 1
ATOM 1291 O O . GLN A 1 160 ? 6.801 3.471 -23.365 1.00 87.38 160 GLN A O 1
ATOM 1296 N N . LEU A 1 161 ? 8.874 2.886 -22.708 1.00 84.06 161 LEU A N 1
ATOM 1297 C CA . LEU A 1 161 ? 8.613 2.878 -21.279 1.00 84.06 161 LEU A CA 1
ATOM 1298 C C . LEU A 1 161 ? 9.345 4.052 -20.648 1.00 84.06 161 LEU A C 1
ATOM 1300 O O . LEU A 1 161 ? 10.560 4.179 -20.794 1.00 84.06 161 LEU A O 1
ATOM 1304 N N . TRP A 1 162 ? 8.598 4.890 -19.951 1.00 79.88 162 TRP A N 1
ATOM 1305 C CA . TRP A 1 162 ? 9.076 6.104 -19.313 1.00 79.88 162 TRP A CA 1
ATOM 1306 C C . TRP A 1 162 ? 8.919 5.995 -17.804 1.00 79.88 162 TRP A C 1
ATOM 1308 O O . TRP A 1 162 ? 7.906 5.497 -17.311 1.00 79.88 162 TRP A O 1
ATOM 1318 N N . ASP A 1 163 ? 9.914 6.476 -17.072 1.00 76.06 163 ASP A N 1
ATOM 1319 C CA . ASP A 1 163 ? 9.762 6.769 -15.655 1.00 76.06 163 ASP A CA 1
ATOM 1320 C C . ASP A 1 163 ? 9.063 8.125 -15.518 1.00 76.06 163 ASP A C 1
ATOM 1322 O O . ASP A 1 163 ? 9.456 9.103 -16.159 1.00 76.06 163 ASP A O 1
ATOM 1326 N N . THR A 1 164 ? 7.993 8.168 -14.727 1.00 65.81 164 THR A N 1
ATOM 1327 C CA . THR A 1 164 ? 7.221 9.390 -14.456 1.00 65.81 164 THR A CA 1
ATOM 1328 C C . THR A 1 164 ? 7.413 9.887 -13.030 1.00 65.81 164 THR A C 1
ATOM 1330 O O . THR A 1 164 ? 6.565 10.617 -12.512 1.00 65.81 164 THR A O 1
ATOM 1333 N N . LEU A 1 165 ? 8.494 9.478 -12.364 1.00 60.56 165 LEU A N 1
ATOM 1334 C CA . LEU A 1 165 ? 8.886 10.072 -11.095 1.00 60.56 165 LEU A CA 1
ATOM 1335 C C . LEU A 1 165 ? 9.008 11.600 -11.208 1.00 60.56 165 LEU A C 1
ATOM 1337 O O . LEU A 1 165 ? 9.391 12.164 -12.235 1.00 60.56 165 LEU A O 1
ATOM 1341 N N . GLN A 1 166 ? 8.606 12.276 -10.133 1.00 47.12 166 GLN A N 1
ATOM 1342 C CA . GLN A 1 166 ? 8.440 13.725 -10.087 1.00 47.12 166 GLN A CA 1
ATOM 1343 C C . GLN A 1 166 ? 9.741 14.437 -10.507 1.00 47.12 166 GLN A C 1
ATOM 1345 O O . GLN A 1 166 ? 10.770 14.296 -9.852 1.00 47.12 166 GLN A O 1
ATOM 1350 N N . GLY A 1 167 ? 9.692 15.199 -11.606 1.00 52.38 167 GLY A N 1
ATOM 1351 C CA . GLY A 1 167 ? 10.801 16.039 -12.078 1.00 52.38 167 GLY A CA 1
ATOM 1352 C C . GLY A 1 167 ? 11.801 15.387 -13.043 1.00 52.38 167 GLY A C 1
ATOM 1353 O O . GLY A 1 167 ? 12.645 16.105 -13.576 1.00 52.38 167 GLY A O 1
ATOM 1354 N N . SER A 1 168 ? 11.702 14.084 -13.337 1.00 56.72 168 SER A N 1
ATOM 1355 C CA . SER A 1 168 ? 12.554 13.427 -14.338 1.00 56.72 168 SER A CA 1
ATOM 1356 C C . SER A 1 168 ? 11.748 12.486 -15.243 1.00 56.72 168 SER A C 1
ATOM 1358 O O . SER A 1 168 ? 11.507 11.324 -14.940 1.00 56.72 168 SER A O 1
ATOM 1360 N N . SER A 1 169 ? 11.336 12.979 -16.415 1.00 65.06 169 SER A N 1
ATOM 1361 C CA . SER A 1 169 ? 10.811 12.113 -17.479 1.00 65.06 169 SER A CA 1
ATOM 1362 C C . SER A 1 169 ? 11.977 11.411 -18.164 1.00 65.06 169 SER A C 1
ATOM 1364 O O . SER A 1 169 ? 12.548 11.928 -19.124 1.00 65.06 169 SER A O 1
ATOM 1366 N N . GLN A 1 170 ? 12.373 10.254 -17.637 1.00 74.44 170 GLN A N 1
ATOM 1367 C CA . GLN A 1 170 ? 13.463 9.465 -18.206 1.00 74.44 170 GLN A CA 1
ATOM 1368 C C . GLN A 1 170 ? 12.916 8.304 -19.025 1.00 74.44 170 GLN A C 1
ATOM 1370 O O . GLN A 1 170 ? 12.098 7.516 -18.554 1.00 74.44 170 GLN A O 1
ATOM 1375 N N . LEU A 1 171 ? 13.400 8.177 -20.259 1.00 79.56 171 LEU A N 1
ATOM 1376 C CA . LEU A 1 171 ? 13.145 6.998 -21.073 1.00 79.56 171 LEU A CA 1
ATOM 1377 C C . LEU A 1 171 ? 13.883 5.810 -20.442 1.00 79.56 171 LEU A C 1
ATOM 1379 O O . LEU A 1 171 ? 15.111 5.782 -20.419 1.00 79.56 171 LEU A O 1
ATOM 1383 N N . LEU A 1 172 ? 13.135 4.826 -19.947 1.00 77.62 172 LEU A N 1
ATOM 1384 C CA . LEU A 1 172 ? 13.697 3.607 -19.369 1.00 77.62 172 LEU A CA 1
ATOM 1385 C C . LEU A 1 172 ? 14.168 2.654 -20.463 1.00 77.62 172 LEU A C 1
ATOM 1387 O O . LEU A 1 172 ? 15.252 2.086 -20.362 1.00 77.62 172 LEU A O 1
ATOM 1391 N N . ARG A 1 173 ? 13.336 2.449 -21.492 1.00 79.62 173 ARG A N 1
ATOM 1392 C CA . ARG A 1 173 ? 13.630 1.558 -22.627 1.00 79.62 173 ARG A CA 1
ATOM 1393 C C . ARG A 1 173 ? 12.633 1.723 -23.766 1.00 79.62 173 ARG A C 1
ATOM 1395 O O . ARG A 1 173 ? 11.542 2.262 -23.590 1.00 79.62 173 ARG A O 1
ATOM 1402 N N . THR A 1 174 ? 12.993 1.158 -24.913 1.00 84.75 174 THR A N 1
ATOM 1403 C CA . THR A 1 174 ? 12.109 0.996 -26.069 1.00 84.75 174 THR A CA 1
ATOM 1404 C C . THR A 1 174 ? 11.873 -0.491 -26.320 1.00 84.75 174 THR A C 1
ATOM 1406 O O . THR A 1 174 ? 12.811 -1.235 -26.586 1.00 84.75 174 THR A O 1
ATOM 1409 N N . LEU A 1 175 ? 10.621 -0.923 -26.222 1.00 83.56 175 LEU A N 1
ATOM 1410 C CA . LEU A 1 175 ? 10.151 -2.246 -26.603 1.00 83.56 175 LEU A CA 1
ATOM 1411 C C . LEU A 1 175 ? 9.904 -2.283 -28.116 1.00 83.56 175 LEU A C 1
ATOM 1413 O O . LEU A 1 175 ? 9.262 -1.395 -28.687 1.00 83.56 175 LEU A O 1
ATOM 1417 N N . GLN A 1 176 ? 10.409 -3.333 -28.755 1.00 80.56 176 GLN A N 1
ATOM 1418 C CA . GLN A 1 176 ? 10.285 -3.582 -30.188 1.00 80.56 176 GLN A CA 1
ATOM 1419 C C . GLN A 1 176 ? 9.713 -4.983 -30.410 1.00 80.56 176 GLN A C 1
ATOM 1421 O O . GLN A 1 176 ? 10.005 -5.905 -2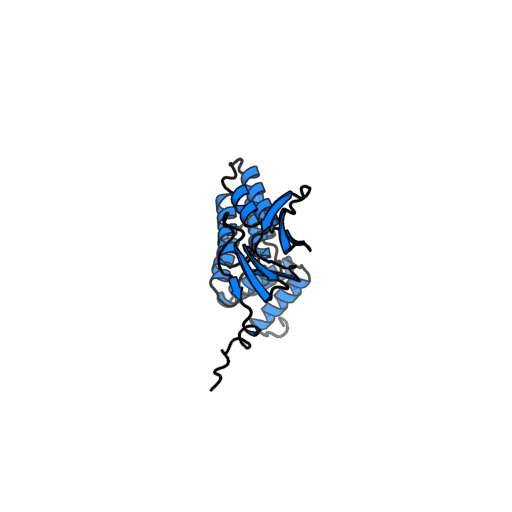9.653 1.00 80.56 176 GLN A O 1
ATOM 1426 N N . GLY A 1 177 ? 8.913 -5.152 -31.461 1.00 77.56 177 GLY A N 1
ATOM 1427 C CA . GLY A 1 177 ? 8.318 -6.449 -31.801 1.00 77.56 177 GLY A CA 1
ATOM 1428 C C . GLY A 1 177 ? 7.174 -6.340 -32.804 1.00 77.56 177 GLY A C 1
ATOM 1429 O O . GLY A 1 177 ? 7.029 -7.185 -33.684 1.00 77.56 177 GLY A O 1
ATOM 1430 N N . HIS A 1 178 ? 6.402 -5.254 -32.753 1.00 81.38 178 HIS A N 1
ATOM 1431 C CA . HIS A 1 178 ? 5.384 -4.998 -33.766 1.00 81.38 178 HIS A CA 1
ATOM 1432 C C . HIS A 1 178 ? 6.006 -4.468 -35.063 1.00 81.38 178 HIS A C 1
ATOM 1434 O O . HIS A 1 178 ? 6.898 -3.621 -35.047 1.00 81.38 178 HIS A O 1
ATOM 1440 N N . ARG A 1 179 ? 5.502 -4.953 -36.205 1.00 79.19 179 ARG A N 1
ATOM 1441 C CA . ARG A 1 179 ? 5.882 -4.469 -37.549 1.00 79.19 179 ARG A CA 1
ATOM 1442 C C . ARG A 1 179 ? 5.088 -3.239 -37.994 1.00 79.19 179 ARG A C 1
ATOM 1444 O O . ARG A 1 179 ? 5.490 -2.552 -38.921 1.00 79.19 179 ARG A O 1
ATOM 1451 N N . LEU A 1 180 ? 3.943 -3.001 -37.361 1.00 83.56 180 LEU A N 1
ATOM 1452 C CA . LEU A 1 180 ? 3.026 -1.898 -37.646 1.00 83.56 180 LEU A CA 1
ATOM 1453 C C . LEU A 1 180 ? 2.681 -1.178 -36.342 1.00 83.56 180 LEU A C 1
ATOM 1455 O O . LEU A 1 180 ? 2.974 -1.689 -35.261 1.00 83.56 180 LEU A O 1
ATOM 1459 N N . ARG A 1 181 ? 2.052 -0.002 -36.443 1.00 85.38 181 ARG A N 1
ATOM 1460 C CA . ARG A 1 181 ? 1.688 0.821 -35.282 1.00 85.38 181 ARG A CA 1
ATOM 1461 C C . ARG A 1 181 ? 0.990 0.004 -34.190 1.00 85.38 181 ARG A C 1
ATOM 1463 O O . ARG A 1 181 ? 0.133 -0.841 -34.478 1.00 85.38 181 ARG A O 1
ATOM 1470 N N . VAL A 1 182 ? 1.338 0.301 -32.944 1.00 86.38 182 VAL A N 1
ATOM 1471 C CA . VAL A 1 182 ? 0.665 -0.260 -31.773 1.00 86.38 182 VAL A CA 1
ATOM 1472 C C . VAL A 1 182 ? -0.558 0.597 -31.483 1.00 86.38 182 VAL A C 1
ATOM 1474 O O . VAL A 1 182 ? -0.437 1.797 -31.262 1.00 86.38 182 VAL A O 1
ATOM 1477 N N . GLY A 1 183 ? -1.742 -0.006 -31.580 1.00 81.44 183 GLY A N 1
ATOM 1478 C CA . GLY A 1 183 ? -3.023 0.692 -31.432 1.00 81.44 183 GLY A CA 1
ATOM 1479 C C . GLY A 1 183 ? -3.659 0.518 -30.056 1.00 81.44 183 GLY A C 1
ATOM 1480 O O . GLY A 1 183 ? -4.581 1.251 -29.719 1.00 81.44 183 GLY A O 1
ATOM 1481 N N . SER A 1 184 ? -3.182 -0.447 -29.267 1.00 85.56 184 SER A N 1
ATOM 1482 C CA . SER A 1 184 ? -3.704 -0.740 -27.932 1.00 85.56 184 SER A CA 1
ATOM 1483 C C . SER A 1 184 ? -2.583 -1.169 -26.990 1.00 85.56 184 SER A C 1
ATOM 1485 O O . SER A 1 184 ? -1.647 -1.864 -27.394 1.00 85.56 184 SER A O 1
ATOM 1487 N N . LEU A 1 185 ? -2.677 -0.720 -25.742 1.00 87.75 185 LEU A N 1
ATOM 1488 C CA . LEU A 1 185 ? -1.734 -0.986 -24.662 1.00 87.75 185 LEU A CA 1
ATOM 1489 C C . LEU A 1 185 ? -2.542 -1.192 -23.382 1.00 87.75 185 LEU A C 1
ATOM 1491 O O . LEU A 1 185 ? -3.382 -0.350 -23.069 1.00 87.75 185 LEU A O 1
ATOM 1495 N N . ASP A 1 186 ? -2.269 -2.258 -22.638 1.00 85.69 186 ASP A N 1
AT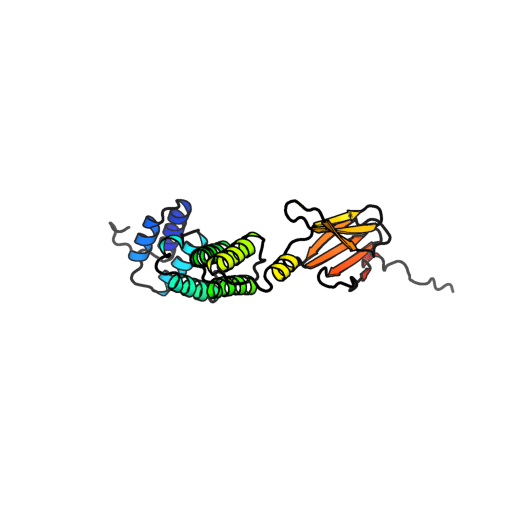OM 1496 C CA . ASP A 1 186 ? -2.848 -2.448 -21.307 1.00 85.69 186 ASP A CA 1
ATOM 1497 C C . ASP A 1 186 ? -1.871 -3.140 -20.350 1.00 85.69 186 ASP A C 1
ATOM 1499 O O . ASP A 1 186 ? -1.070 -3.991 -20.746 1.00 85.69 186 ASP A O 1
ATOM 1503 N N . TRP A 1 187 ? -1.933 -2.761 -19.075 1.00 81.88 187 TRP A N 1
ATOM 1504 C CA . TRP A 1 187 ? -1.070 -3.289 -18.025 1.00 81.88 187 TRP A CA 1
ATOM 1505 C C . TRP A 1 187 ? -1.785 -4.378 -17.233 1.00 81.88 187 TRP A C 1
ATOM 1507 O O . TRP A 1 187 ? -2.696 -4.104 -16.455 1.00 81.88 187 TRP A O 1
ATOM 1517 N N . ASN A 1 188 ? -1.284 -5.606 -17.328 1.00 73.69 188 ASN A N 1
ATOM 1518 C CA . ASN A 1 188 ? -1.732 -6.715 -16.500 1.00 73.69 188 ASN A CA 1
ATOM 1519 C C . ASN A 1 188 ? -0.830 -6.853 -15.258 1.00 73.69 188 ASN A C 1
ATOM 1521 O O . ASN A 1 188 ? 0.385 -7.043 -15.357 1.00 73.69 188 ASN A O 1
ATOM 1525 N N . GLY A 1 189 ? -1.415 -6.702 -14.066 1.00 64.19 189 GLY A N 1
ATOM 1526 C CA . GLY A 1 189 ? -0.717 -6.903 -12.789 1.00 64.19 189 GLY A CA 1
ATOM 1527 C C . GLY A 1 189 ? 0.439 -5.931 -12.506 1.00 64.19 189 GLY A C 1
ATOM 1528 O O . GLY A 1 189 ? 1.262 -6.207 -11.637 1.00 64.19 189 GLY A O 1
ATOM 1529 N N . GLY A 1 190 ? 0.540 -4.817 -13.240 1.00 67.75 190 GLY A N 1
ATOM 1530 C CA . GLY A 1 190 ? 1.568 -3.781 -13.056 1.00 67.75 190 GLY A CA 1
ATOM 1531 C C . GLY A 1 190 ? 2.970 -4.124 -13.577 1.00 67.75 190 GLY A C 1
ATOM 1532 O O . GLY A 1 190 ? 3.847 -3.272 -13.510 1.00 67.75 190 GLY A O 1
ATOM 1533 N N . HIS A 1 191 ? 3.185 -5.331 -14.107 1.00 70.50 191 HIS A N 1
ATOM 1534 C CA . HIS A 1 191 ? 4.500 -5.791 -14.573 1.00 70.50 191 HIS A CA 1
ATOM 1535 C C . HIS A 1 191 ? 4.477 -6.474 -15.948 1.00 70.50 191 HIS A C 1
ATOM 1537 O O . HIS A 1 191 ? 5.533 -6.643 -16.553 1.00 70.50 191 HIS A O 1
ATOM 1543 N N . ILE A 1 192 ? 3.302 -6.834 -16.472 1.00 81.88 192 ILE A N 1
ATOM 1544 C CA . ILE A 1 192 ? 3.150 -7.317 -17.848 1.00 81.88 192 ILE A CA 1
ATOM 1545 C C . ILE A 1 192 ? 2.450 -6.228 -18.653 1.00 81.88 192 ILE A C 1
ATOM 1547 O O . ILE A 1 192 ? 1.320 -5.852 -18.347 1.00 81.88 192 ILE A O 1
ATOM 1551 N N . LEU A 1 193 ? 3.113 -5.731 -19.691 1.00 84.12 193 LEU A N 1
ATOM 1552 C CA . LEU A 1 193 ? 2.524 -4.824 -20.664 1.00 84.12 193 LEU A CA 1
ATOM 1553 C C . LEU A 1 193 ? 2.070 -5.620 -21.888 1.00 84.12 193 LEU A C 1
ATOM 1555 O O . LEU A 1 193 ? 2.891 -6.154 -22.635 1.00 84.12 193 LEU A O 1
ATOM 1559 N N . THR A 1 194 ? 0.761 -5.665 -22.099 1.00 87.06 194 THR A N 1
ATOM 1560 C CA . THR A 1 194 ? 0.144 -6.275 -23.277 1.00 87.06 194 THR A CA 1
ATOM 1561 C C . THR A 1 194 ? 0.040 -5.223 -24.371 1.00 87.06 194 THR A C 1
ATOM 1563 O O . THR A 1 194 ? -0.543 -4.158 -24.158 1.00 87.06 194 THR A O 1
ATOM 1566 N N . THR A 1 195 ? 0.610 -5.501 -25.539 1.00 88.06 195 THR A N 1
ATOM 1567 C CA . THR A 1 195 ? 0.631 -4.577 -26.676 1.00 88.06 195 THR A CA 1
ATOM 1568 C C . THR A 1 195 ? -0.059 -5.209 -27.881 1.00 88.06 195 THR A C 1
ATOM 1570 O O . THR A 1 195 ? 0.275 -6.321 -28.289 1.00 88.06 195 THR A O 1
ATOM 1573 N N . GLY A 1 196 ? -1.045 -4.510 -28.448 1.00 87.00 196 GLY A N 1
ATOM 1574 C CA . GLY A 1 196 ? -1.792 -4.947 -29.628 1.00 87.00 196 GLY A CA 1
ATOM 1575 C C . GLY A 1 196 ? -1.476 -4.070 -30.835 1.00 87.00 196 GLY A C 1
ATOM 1576 O O . GLY A 1 196 ? -1.736 -2.860 -30.831 1.00 87.00 196 GLY A O 1
ATOM 1577 N N . GLY A 1 197 ? -0.909 -4.682 -31.875 1.00 84.44 197 GLY A N 1
ATOM 1578 C CA . GLY A 1 197 ? -0.491 -3.996 -33.095 1.00 84.44 197 GLY A CA 1
ATOM 1579 C C . GLY A 1 197 ? -1.451 -4.193 -34.261 1.00 84.44 197 GLY A C 1
ATOM 1580 O O . GLY A 1 197 ? -2.145 -5.201 -34.368 1.00 84.44 197 GLY A O 1
ATOM 1581 N N . MET A 1 198 ? -1.429 -3.252 -35.206 1.00 83.31 198 MET A N 1
ATOM 1582 C CA . MET A 1 198 ? -2.186 -3.350 -36.464 1.00 83.31 198 MET A CA 1
ATOM 1583 C C . MET A 1 198 ? -1.720 -4.520 -37.354 1.00 83.31 198 MET A C 1
ATOM 1585 O O . MET A 1 198 ? -2.381 -4.875 -38.322 1.00 83.31 198 MET A O 1
ATOM 1589 N N . ASN A 1 199 ? -0.605 -5.164 -36.996 1.00 80.50 199 ASN A N 1
ATOM 1590 C CA . ASN A 1 199 ? -0.138 -6.417 -37.583 1.00 80.50 199 ASN A CA 1
ATOM 1591 C C . ASN A 1 199 ? -0.905 -7.656 -37.085 1.00 80.50 199 ASN A C 1
ATOM 1593 O O . ASN A 1 199 ? -0.455 -8.767 -37.338 1.00 80.50 199 ASN A O 1
ATOM 1597 N N . SER A 1 200 ? -2.030 -7.479 -36.380 1.00 81.31 200 SER A N 1
ATOM 1598 C CA . SER A 1 200 ? -2.838 -8.565 -35.803 1.00 81.31 200 SER A CA 1
ATOM 1599 C C . SER A 1 200 ? -2.067 -9.457 -34.823 1.00 81.31 200 SER A C 1
ATOM 1601 O O . SER A 1 200 ? -2.403 -10.625 -34.642 1.00 81.31 200 SER A O 1
ATOM 1603 N N . MET A 1 201 ? -1.035 -8.901 -34.185 1.00 81.06 201 MET A N 1
ATOM 1604 C CA . MET A 1 201 ? -0.246 -9.581 -33.160 1.00 81.06 201 MET A CA 1
ATOM 1605 C C . MET A 1 201 ? -0.529 -8.956 -31.802 1.00 81.06 201 MET A C 1
ATOM 1607 O O . MET A 1 201 ? -0.629 -7.728 -31.689 1.00 81.06 201 MET A O 1
ATOM 1611 N N . ILE A 1 202 ? -0.598 -9.808 -30.784 1.00 85.25 202 ILE A N 1
ATOM 1612 C CA . ILE A 1 202 ? -0.603 -9.412 -29.377 1.00 85.25 202 ILE A CA 1
ATOM 1613 C C . ILE A 1 202 ? 0.712 -9.890 -28.763 1.00 85.25 202 ILE A C 1
ATOM 1615 O O . ILE A 1 202 ? 1.083 -11.055 -28.920 1.00 85.25 202 ILE A O 1
ATOM 1619 N N . ILE A 1 203 ? 1.423 -8.982 -28.097 1.00 84.50 203 ILE A N 1
ATOM 1620 C CA . ILE A 1 203 ? 2.714 -9.258 -27.462 1.00 84.50 203 ILE A CA 1
ATOM 1621 C C . ILE A 1 203 ? 2.603 -8.943 -25.972 1.00 84.50 203 ILE A C 1
ATOM 1623 O O . ILE A 1 203 ? 2.251 -7.826 -25.593 1.00 84.50 203 ILE A O 1
ATOM 1627 N N . ASN A 1 204 ? 2.937 -9.919 -25.130 1.00 86.25 204 ASN A N 1
ATOM 1628 C CA . ASN A 1 204 ? 3.053 -9.716 -23.690 1.00 86.25 204 ASN A CA 1
ATOM 1629 C C . ASN A 1 204 ? 4.510 -9.422 -23.331 1.00 86.25 204 ASN A C 1
ATOM 1631 O O . ASN A 1 204 ? 5.405 -10.231 -23.565 1.00 86.25 204 ASN A O 1
ATOM 1635 N N . ASN A 1 205 ? 4.754 -8.257 -22.742 1.00 77.88 205 ASN A N 1
ATOM 1636 C CA . ASN A 1 205 ? 6.086 -7.806 -22.365 1.00 77.88 205 ASN A CA 1
ATOM 1637 C C . ASN A 1 205 ? 6.203 -7.788 -20.839 1.00 77.88 205 ASN A C 1
ATOM 1639 O O . ASN A 1 205 ? 5.611 -6.925 -20.194 1.00 77.88 205 ASN A O 1
ATOM 1643 N N . ASP A 1 206 ? 6.979 -8.704 -20.250 1.00 77.31 206 ASP A N 1
ATOM 1644 C CA . ASP A 1 206 ? 7.343 -8.592 -18.831 1.00 77.31 206 ASP A CA 1
ATOM 1645 C C . ASP A 1 206 ? 8.416 -7.510 -18.673 1.00 77.31 206 ASP A C 1
ATOM 1647 O O . ASP A 1 206 ? 9.544 -7.635 -19.159 1.00 77.31 206 ASP A O 1
ATOM 1651 N N . VAL A 1 207 ? 8.061 -6.425 -17.990 1.00 71.00 207 VAL A N 1
ATOM 1652 C CA . VAL A 1 207 ? 8.945 -5.271 -17.821 1.00 71.00 207 VAL A CA 1
ATOM 1653 C C . VAL A 1 207 ? 10.009 -5.506 -16.744 1.00 71.00 207 VAL A C 1
ATOM 1655 O O . VAL A 1 207 ? 10.933 -4.707 -16.611 1.00 71.00 207 VAL A O 1
ATOM 1658 N N . ARG A 1 208 ? 9.967 -6.603 -15.988 1.00 67.56 208 ARG A N 1
ATOM 1659 C CA . ARG A 1 208 ? 11.013 -6.932 -15.001 1.00 67.56 208 ARG A CA 1
ATOM 1660 C C . ARG A 1 208 ? 12.217 -7.614 -15.640 1.00 67.56 208 ARG A C 1
ATOM 1662 O O . ARG A 1 208 ? 13.325 -7.514 -15.124 1.00 67.56 208 ARG A O 1
ATOM 1669 N N . VAL A 1 209 ? 12.012 -8.286 -16.770 1.00 64.31 209 VAL A N 1
ATOM 1670 C CA . VAL A 1 209 ? 13.064 -9.033 -17.464 1.00 64.31 209 VAL A CA 1
ATOM 1671 C C . VAL A 1 209 ? 13.783 -8.106 -18.445 1.00 64.31 209 VAL A C 1
ATOM 1673 O O . VAL A 1 209 ? 13.155 -7.452 -19.279 1.00 64.31 209 VAL A O 1
ATOM 1676 N N . GLY A 1 210 ? 15.114 -8.031 -18.340 1.00 49.66 210 GLY A N 1
ATOM 1677 C CA . GLY A 1 210 ? 15.958 -7.188 -19.199 1.00 49.66 210 GLY A CA 1
ATOM 1678 C C . GLY A 1 210 ? 15.973 -7.617 -20.673 1.00 49.66 210 GLY A C 1
ATOM 1679 O O . GLY A 1 210 ? 16.154 -6.779 -21.548 1.00 49.66 210 GLY A O 1
ATOM 1680 N N . SER A 1 211 ? 15.721 -8.897 -20.961 1.00 48.72 211 SER A N 1
ATOM 1681 C CA . SER A 1 211 ? 15.539 -9.454 -22.306 1.00 48.72 211 SER A CA 1
ATOM 1682 C C . SER A 1 211 ? 14.046 -9.662 -22.599 1.00 48.72 211 SER A C 1
ATOM 1684 O O . SER A 1 211 ? 13.436 -10.661 -22.227 1.00 48.72 211 SER A O 1
ATOM 1686 N N . HIS A 1 212 ? 13.429 -8.671 -23.242 1.00 52.75 212 HIS A N 1
ATOM 1687 C CA . HIS A 1 212 ? 11.980 -8.580 -23.464 1.00 52.75 212 HIS A CA 1
ATOM 1688 C C . HIS A 1 212 ? 11.477 -9.560 -24.532 1.00 52.75 212 HIS A C 1
ATOM 1690 O O . HIS A 1 212 ? 11.218 -9.151 -25.658 1.00 52.75 212 HIS A O 1
ATOM 1696 N N . ARG A 1 213 ? 11.340 -10.853 -24.238 1.00 49.00 213 ARG A N 1
ATOM 1697 C CA . ARG A 1 213 ? 10.632 -11.765 -25.150 1.00 49.00 213 ARG A CA 1
ATOM 1698 C C . ARG A 1 213 ? 10.063 -12.963 -24.428 1.00 49.00 213 ARG A C 1
ATOM 1700 O O . ARG A 1 213 ? 10.809 -13.915 -24.284 1.00 49.00 213 ARG A O 1
ATOM 1707 N N . TYR A 1 214 ? 8.764 -12.981 -24.118 1.00 57.41 214 TYR A N 1
ATOM 1708 C CA . TYR A 1 214 ? 8.025 -14.246 -24.046 1.00 57.41 214 TYR A CA 1
ATOM 1709 C C . TYR A 1 214 ? 6.560 -14.050 -24.460 1.00 57.41 214 TYR A C 1
ATOM 1711 O O . TYR A 1 214 ? 5.838 -13.250 -23.880 1.00 57.41 214 TYR A O 1
ATOM 1719 N N . THR A 1 215 ? 6.138 -14.862 -25.433 1.00 51.25 215 THR A N 1
ATOM 1720 C CA . THR A 1 215 ? 4.778 -15.063 -25.970 1.00 51.25 215 THR A CA 1
ATOM 1721 C C . THR A 1 215 ? 4.268 -14.031 -26.987 1.00 51.25 215 THR A C 1
ATOM 1723 O O . THR A 1 215 ? 3.803 -12.941 -26.660 1.00 51.25 215 THR A O 1
ATOM 1726 N N . GLU A 1 216 ? 4.341 -14.432 -28.258 1.00 54.59 216 GLU A N 1
ATOM 1727 C CA . GLU A 1 216 ? 3.614 -13.837 -29.377 1.00 54.59 216 GLU A CA 1
ATOM 1728 C C . GLU A 1 216 ? 2.338 -14.654 -29.595 1.00 54.59 216 GLU A C 1
ATOM 1730 O O . GLU A 1 216 ? 2.410 -15.871 -29.777 1.00 54.59 216 GLU A O 1
ATOM 1735 N N . PHE A 1 217 ? 1.178 -14.002 -29.589 1.00 53.88 217 PHE A N 1
ATOM 1736 C CA . PHE A 1 217 ? -0.074 -14.649 -29.965 1.00 53.88 217 PHE A CA 1
ATOM 1737 C C . PHE A 1 217 ? -0.517 -14.119 -31.332 1.00 53.88 217 PHE A C 1
ATOM 1739 O O . PHE A 1 217 ? -0.831 -12.925 -31.443 1.00 53.88 217 PHE A O 1
ATOM 1746 N N . PRO A 1 218 ? -0.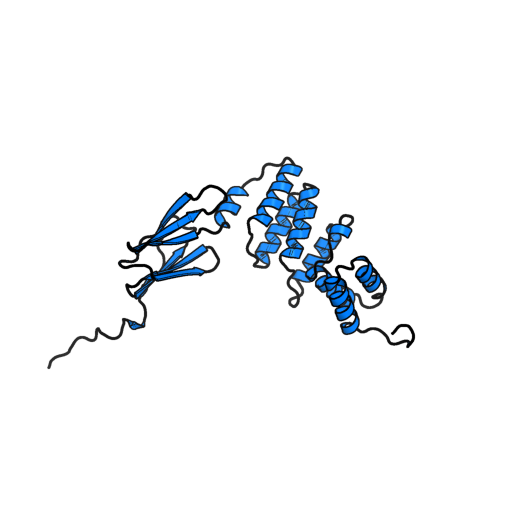554 -14.964 -32.381 1.00 53.44 218 PRO A N 1
ATOM 1747 C CA . PRO A 1 218 ? -1.265 -14.610 -33.597 1.00 53.44 218 PRO A CA 1
ATOM 1748 C C . PRO A 1 218 ? -2.756 -14.509 -33.269 1.00 53.44 218 PRO A C 1
ATOM 1750 O O . PRO A 1 218 ? -3.322 -15.386 -32.614 1.00 53.44 218 PRO A O 1
ATOM 1753 N N . ASN A 1 219 ? -3.399 -13.425 -33.700 1.00 46.12 219 ASN A N 1
ATOM 1754 C CA . ASN A 1 219 ? -4.840 -13.271 -33.543 1.00 46.12 219 ASN A CA 1
ATOM 1755 C C . ASN A 1 219 ? -5.573 -14.460 -34.213 1.00 46.12 219 ASN A C 1
ATOM 1757 O O . ASN A 1 219 ? -5.363 -14.695 -35.408 1.00 46.12 219 ASN A O 1
ATOM 1761 N N . PRO A 1 220 ? -6.453 -15.193 -33.499 1.00 49.22 220 PRO A N 1
ATOM 1762 C CA . PRO A 1 220 ? -7.147 -16.361 -34.044 1.00 49.22 220 PRO A CA 1
ATOM 1763 C C . PRO A 1 220 ? -8.061 -16.054 -35.242 1.00 49.22 220 PRO A C 1
ATOM 1765 O O . PRO A 1 220 ? -8.392 -16.970 -35.990 1.00 49.22 220 PRO A O 1
ATOM 1768 N N . MET A 1 221 ? -8.421 -14.789 -35.506 1.00 43.50 221 MET A N 1
ATOM 1769 C CA . MET A 1 221 ? -9.181 -14.444 -36.719 1.00 43.50 221 MET A CA 1
ATOM 1770 C C . MET A 1 221 ? -8.377 -14.568 -38.026 1.00 43.50 221 MET A C 1
ATOM 1772 O O . MET A 1 221 ? -8.973 -14.580 -39.100 1.00 43.50 221 MET A O 1
ATOM 1776 N N . ALA A 1 222 ? -7.046 -14.691 -37.974 1.00 40.84 222 ALA A N 1
ATOM 1777 C CA . ALA A 1 222 ? -6.204 -14.763 -39.172 1.00 40.84 222 ALA A CA 1
ATOM 1778 C C . ALA A 1 222 ? -5.979 -16.193 -39.718 1.00 40.84 222 ALA A C 1
ATOM 1780 O O . ALA A 1 222 ? -5.360 -16.346 -40.767 1.00 40.84 222 ALA A O 1
ATOM 1781 N N . ILE A 1 223 ? -6.486 -17.244 -39.056 1.00 42.84 223 ILE A N 1
ATOM 1782 C CA . ILE A 1 223 ? -6.216 -18.653 -39.429 1.00 42.84 223 ILE A CA 1
ATOM 1783 C C . ILE A 1 223 ? -7.209 -19.212 -40.482 1.00 42.84 223 ILE A C 1
ATOM 1785 O O . ILE A 1 223 ? -7.132 -20.375 -40.855 1.00 42.84 223 ILE A O 1
ATOM 1789 N N . THR A 1 224 ? -8.093 -18.397 -41.071 1.00 41.12 224 THR A N 1
ATOM 1790 C CA . THR A 1 224 ? -9.102 -18.894 -42.044 1.00 41.12 224 THR A CA 1
ATOM 1791 C C . THR A 1 224 ? -8.765 -18.624 -43.517 1.00 41.12 224 THR A C 1
ATOM 1793 O O . THR A 1 224 ? -9.678 -18.428 -44.308 1.00 41.12 224 THR A O 1
ATOM 1796 N N . LEU A 1 225 ? -7.492 -18.591 -43.939 1.00 39.44 225 LEU A N 1
ATOM 1797 C CA . LEU A 1 225 ? -7.171 -18.395 -45.372 1.00 39.44 225 LEU A CA 1
ATOM 1798 C C . LEU A 1 225 ? -5.945 -19.151 -45.922 1.00 39.44 225 LEU A C 1
ATOM 1800 O O . LEU A 1 225 ? -5.419 -18.785 -46.968 1.00 39.44 225 LEU A O 1
ATOM 1804 N N . LEU A 1 226 ? -5.514 -20.247 -45.293 1.00 40.31 226 LEU A N 1
ATOM 1805 C CA . LEU A 1 226 ? -4.520 -21.148 -45.898 1.00 40.31 226 LEU A CA 1
ATOM 1806 C C . LEU A 1 226 ? -4.994 -22.606 -45.845 1.00 40.31 226 LEU A C 1
ATOM 1808 O O . LEU A 1 226 ? -4.448 -23.429 -45.117 1.00 40.31 226 LEU A O 1
ATOM 1812 N N . LEU A 1 227 ? -6.013 -22.922 -46.648 1.00 35.75 227 LEU A N 1
ATOM 1813 C CA . LEU A 1 227 ? -6.178 -24.274 -47.186 1.00 35.75 227 LEU A CA 1
ATOM 1814 C C . LEU A 1 227 ? -5.540 -24.298 -48.585 1.00 35.75 227 LEU A C 1
ATOM 1816 O O . LEU A 1 227 ? -5.877 -23.440 -49.404 1.00 35.75 227 LEU A O 1
ATOM 1820 N N . PRO A 1 228 ? -4.619 -25.231 -48.878 1.00 37.75 228 PRO A N 1
ATOM 1821 C CA . PRO A 1 228 ? -4.071 -25.381 -50.217 1.00 37.75 228 PRO A CA 1
ATOM 1822 C C . PRO A 1 228 ? -5.169 -25.865 -51.170 1.00 37.75 228 PRO A C 1
ATOM 1824 O O . PRO A 1 228 ? -5.869 -26.841 -50.896 1.00 37.75 228 PRO A O 1
ATOM 1827 N N . SER A 1 229 ? -5.311 -25.171 -52.297 1.00 36.66 229 SER A N 1
ATOM 1828 C CA . SER A 1 229 ? -6.136 -25.592 -53.424 1.00 36.66 229 SER A CA 1
ATOM 1829 C C . SER A 1 229 ? -5.605 -26.913 -53.987 1.00 36.66 229 SER A C 1
ATOM 1831 O O . SER A 1 229 ? -4.626 -26.923 -54.732 1.00 36.66 229 SER A O 1
ATOM 1833 N N . LEU A 1 230 ? -6.248 -28.025 -53.634 1.00 37.38 230 LEU A N 1
ATOM 1834 C CA . LEU A 1 230 ? -6.146 -29.275 -54.382 1.00 37.38 230 LEU A CA 1
ATOM 1835 C C . LEU A 1 230 ? -6.901 -29.084 -55.705 1.00 37.38 230 LEU A C 1
ATOM 1837 O O . LEU A 1 230 ? -8.129 -29.116 -55.736 1.00 37.38 230 LEU A O 1
ATOM 1841 N N . THR A 1 231 ? -6.168 -28.822 -56.785 1.00 42.38 231 THR A N 1
ATOM 1842 C CA . THR A 1 231 ? -6.664 -29.010 -58.151 1.00 42.38 231 THR A CA 1
ATOM 1843 C C . THR A 1 231 ? -6.471 -30.470 -58.552 1.00 42.38 231 THR A C 1
ATOM 1845 O O . THR A 1 231 ? -5.390 -31.009 -58.321 1.00 42.38 231 THR A O 1
ATOM 1848 N N . ASN A 1 232 ? -7.549 -31.034 -59.109 1.00 42.16 232 ASN A N 1
ATOM 1849 C CA . ASN A 1 232 ? -7.731 -32.342 -59.761 1.00 42.16 232 ASN A CA 1
ATOM 1850 C C . ASN A 1 232 ? -6.481 -33.079 -60.251 1.00 42.16 232 ASN A C 1
ATOM 1852 O O . ASN A 1 232 ? -5.666 -32.447 -60.960 1.00 42.16 232 ASN A O 1
#

Organism: Capsicum annuum (NCBI:txid4072)

InterPro domains:
  IPR011990 Tetratricopeptide-like helical domain superfamily [G3DSA:1.25.40.10] (1-175)
  IPR036322 WD40-repeat-containing domain superfamily [SSF50978] (143-211)

Radius of gyration: 25.95 Å; chains: 1; bounding box: 58×48×87 Å